Protein AF-A0A813E718-F1 (afdb_monomer_lite)

Foldseek 3Di:
DDDALPLQVVLLVCLVVQLVCCVQQQKDKDFQRRHPVLLVLQLQLVVVCVVVVQWDFDFDADVVPRDTHTFPQKTKDFDDPCSCVRRVSVVSVLLVCLVRNQVSVCVSVVLFQWHSPDKGKMKMKRLAPQGKFAKAFQDLDLPVPDQFFKKKKAARQAPDDCLQAFWKWWQSDLVDRDIDTHDRYTRMIMMGTRQPITIMGGHGHFPVVSVVVVVVVVVVVVPPDDDDDDDDDDDDDDDDDDDDDDDDDDDDDDDDDDDDDDDDDDDDDDDDDDDDDDDDDDDDDDDDDDDDDDDDDDDDDDPDPPSPSSRMTIMMMMGTGGPNSPNSHDPVPPCSVSNSVSHDDDD

Secondary structure (DSSP, 8-state):
------HHHHHHHHHHHHHHHHHHTSEEEEE-SS-HHHHHHHHHHHHHHHHTT-PEEEEEEETTTTEEEEEEEEEEE---GGGGGT-HHHHHHHHHHHHHHHHHHHHH-TTT-EEEEEEEEEEEEE-STTEEEEEE-SSSS--TT--EEEEEEEE-BTT--GGGB-PEEE-S-SSS---EEE--BTTEEEEEETTT--EEEEEE--HHHHHHHHHHHHHHGGGS----------------------------------------------------------------------------S-------TTTSEEEEEEEEEES-TTTS--TTSTTHHHHHTTSPP--

InterPro domains:
  IPR006620 Prolyl 4-hydroxylase, alpha subunit [SM00702] (25-212)
  IPR044862 Prolyl 4-hydroxylase alpha subunit, Fe(2+) 2OG dioxygenase domain [PF13640] (127-204)
  IPR051559 Hypoxia-inducible factor prolyl hydroxylases [PTHR12907] (10-205)

pLDDT: mean 73.74, std 28.07, range [23.73, 98.88]

Radius of gyration: 30.41 Å; chains: 1; bounding box: 84×95×70 Å

Sequence (3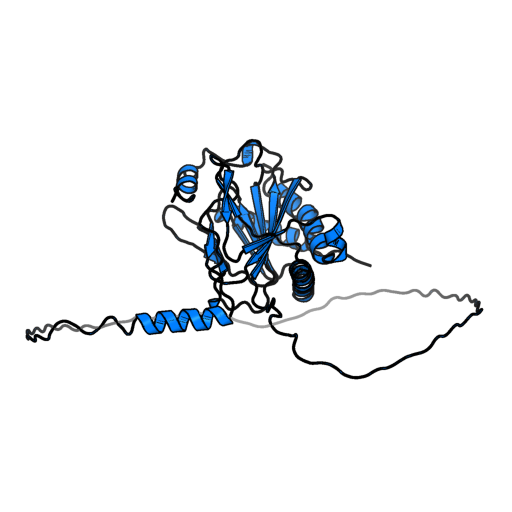47 aa):
MDRGLDTGQQFRDMQASMAAALRSQGWFMRDGLLGTDTCLRIRAEVASLHASGLFAQSYSEVVETGEKIWRQGVHAMELGPETWQTAPTLVVYLAELMRELPPVLNESFQELHLSESIFGHKLAVSVGAGSHYPKHLDNVSGAPSDTRKLTAIYYMNPGWDSKNGGAIRLYDRLEKPQHVDVEPMADRLLLFWSDLLVHEVLPSWSSDQNSNHKSNNDNNDNNTNNDSKSNSDNSSSSHNNDSKSNNNSNSNNDDNNIDNSNHNSNSSSHNNGNSNHNNNNNIDSNKKSDSSNHNHDNDNDNNKNSDDNSSHRYAFTVWLTSENLGCIVDRRDPQFRLRLAHFPSKS

Organism: Polarella glacialis (NCBI:txid89957)

Structure (mmCIF, N/CA/C/O backbone):
data_AF-A0A813E718-F1
#
_entry.id   AF-A0A813E718-F1
#
loop_
_atom_site.group_PDB
_atom_site.id
_atom_site.type_symbol
_atom_site.label_atom_id
_atom_site.label_alt_id
_atom_site.label_comp_id
_atom_site.label_asym_id
_atom_site.label_entity_id
_atom_site.label_seq_id
_atom_site.pdbx_PDB_ins_code
_atom_site.Cartn_x
_atom_site.Cartn_y
_atom_site.Cartn_z
_atom_site.occupancy
_atom_site.B_iso_or_equiv
_atom_site.auth_seq_id
_atom_site.auth_comp_id
_atom_site.auth_asym_id
_atom_site.auth_atom_id
_atom_site.pdbx_PDB_model_num
ATOM 1 N N . MET A 1 1 ? -0.050 18.476 -22.914 1.00 37.78 1 MET A N 1
ATOM 2 C CA . MET A 1 1 ? 0.114 17.039 -22.624 1.00 37.78 1 MET A CA 1
ATOM 3 C C . MET A 1 1 ? -0.593 16.805 -21.323 1.00 37.78 1 MET A C 1
ATOM 5 O O . MET A 1 1 ? -0.232 17.482 -20.365 1.00 37.78 1 MET A O 1
ATOM 9 N N . ASP A 1 2 ? -1.580 15.920 -21.306 1.00 43.16 2 ASP A N 1
ATOM 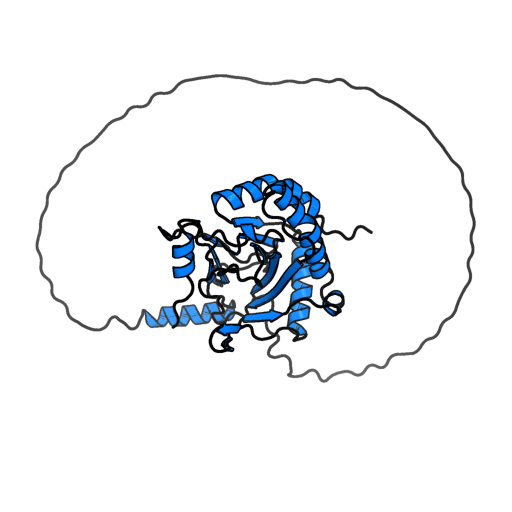10 C CA . ASP A 1 2 ? -2.017 15.387 -20.025 1.00 43.16 2 ASP A CA 1
ATOM 11 C C . ASP A 1 2 ? -0.874 14.552 -19.426 1.00 43.16 2 ASP A C 1
ATOM 13 O O . ASP A 1 2 ? -0.064 13.984 -20.168 1.00 43.16 2 ASP A O 1
ATOM 17 N N . ARG A 1 3 ? -0.740 14.583 -18.104 1.00 55.72 3 ARG A N 1
ATOM 18 C CA . ARG A 1 3 ? 0.338 13.910 -17.357 1.00 55.72 3 ARG A CA 1
ATOM 19 C C . ARG A 1 3 ? -0.173 13.178 -16.119 1.00 55.72 3 ARG A C 1
ATOM 21 O O . ARG A 1 3 ? 0.646 12.590 -15.417 1.00 55.72 3 ARG A O 1
ATOM 28 N N . GLY A 1 4 ? -1.476 13.240 -15.846 1.00 70.38 4 GLY A N 1
ATOM 29 C CA . GLY A 1 4 ? -2.070 12.461 -14.772 1.00 70.38 4 GLY A CA 1
ATOM 30 C C . GLY A 1 4 ? -2.154 10.974 -15.110 1.00 70.38 4 GLY A C 1
ATOM 31 O O . GLY A 1 4 ? -2.001 10.574 -16.267 1.00 70.38 4 GLY A O 1
ATOM 32 N N . LEU A 1 5 ? -2.418 10.164 -14.088 1.00 84.94 5 LEU A N 1
ATOM 33 C CA . LEU A 1 5 ? -2.773 8.746 -14.218 1.00 84.94 5 LEU A CA 1
ATOM 34 C C . LEU A 1 5 ? -4.293 8.525 -14.069 1.00 84.94 5 LEU A C 1
ATOM 36 O O . LEU A 1 5 ? -4.748 7.386 -14.032 1.00 84.94 5 LEU A O 1
ATOM 40 N N . ASP A 1 6 ? -5.058 9.619 -13.962 1.00 83.38 6 ASP A N 1
ATOM 41 C CA . ASP A 1 6 ? -6.508 9.672 -13.715 1.00 83.38 6 ASP A CA 1
ATOM 42 C C . ASP A 1 6 ? -6.973 8.784 -12.545 1.00 83.38 6 ASP A C 1
ATOM 44 O O . ASP A 1 6 ? -8.045 8.174 -12.545 1.00 83.38 6 ASP A O 1
ATOM 48 N N . THR A 1 7 ? -6.149 8.706 -11.496 1.00 84.38 7 THR A N 1
ATOM 49 C CA . THR A 1 7 ? -6.545 8.014 -10.261 1.00 84.38 7 THR A CA 1
ATOM 50 C C . THR A 1 7 ? -7.636 8.775 -9.512 1.00 84.38 7 THR A C 1
ATOM 52 O O . THR A 1 7 ? -8.462 8.170 -8.833 1.00 84.38 7 THR A O 1
ATOM 55 N N . GLY A 1 8 ? -7.687 10.101 -9.674 1.00 87.75 8 GLY A N 1
ATOM 56 C CA . GLY A 1 8 ? -8.636 10.971 -8.992 1.00 87.75 8 GLY A CA 1
ATOM 57 C C . GLY A 1 8 ? -10.094 10.647 -9.277 1.00 87.75 8 GLY A C 1
ATOM 58 O O . GLY A 1 8 ? -10.892 10.545 -8.342 1.00 87.75 8 GLY A O 1
ATOM 59 N N . GLN A 1 9 ? -10.458 10.457 -10.550 1.00 89.25 9 GLN A N 1
ATOM 60 C CA . GLN A 1 9 ? -11.840 10.112 -10.865 1.00 89.25 9 GLN A CA 1
ATOM 61 C C . GLN A 1 9 ? -12.182 8.704 -10.377 1.00 89.25 9 GLN A C 1
ATOM 63 O O . GLN A 1 9 ? -13.229 8.513 -9.765 1.00 89.25 9 GLN A O 1
ATOM 68 N N . GLN A 1 10 ? -11.255 7.756 -10.513 1.00 92.75 10 GLN A N 1
ATOM 69 C CA . GLN A 1 10 ? -11.442 6.396 -10.012 1.00 92.75 10 GLN A CA 1
ATOM 70 C C . GLN A 1 10 ? -11.618 6.336 -8.487 1.00 92.75 10 GLN A C 1
ATOM 72 O O . GLN A 1 10 ? -12.468 5.589 -8.005 1.00 92.75 10 GLN A O 1
ATOM 77 N N . PHE A 1 11 ? -10.873 7.126 -7.706 1.00 95.94 11 PHE A N 1
ATOM 78 C CA . PHE A 1 11 ? -11.077 7.193 -6.256 1.00 95.94 11 PHE A CA 1
ATOM 79 C C . PHE A 1 11 ? -12.448 7.778 -5.897 1.00 95.94 11 PHE A C 1
ATOM 81 O O . PHE A 1 11 ? -13.108 7.232 -5.013 1.00 95.94 11 PHE A O 1
ATOM 88 N N . ARG A 1 12 ? -12.923 8.814 -6.606 1.00 95.56 12 ARG A N 1
ATOM 89 C CA . ARG A 1 12 ? -14.296 9.332 -6.441 1.00 95.56 12 ARG A CA 1
ATOM 90 C C . ARG A 1 12 ? -15.351 8.278 -6.781 1.00 95.56 12 ARG A C 1
ATOM 92 O O . ARG A 1 12 ? -16.229 8.021 -5.961 1.00 95.56 12 ARG A O 1
ATOM 99 N N . ASP A 1 13 ? -15.230 7.611 -7.926 1.00 95.75 13 ASP A N 1
ATOM 100 C CA . ASP A 1 13 ? -16.173 6.575 -8.369 1.00 95.75 13 ASP A CA 1
ATOM 101 C C . ASP A 1 13 ? -16.219 5.376 -7.398 1.00 95.75 13 ASP A C 1
ATOM 103 O O . ASP A 1 13 ? -17.270 4.767 -7.186 1.00 95.75 13 ASP A O 1
ATOM 107 N N . MET A 1 14 ? -15.091 5.053 -6.754 1.00 96.75 14 MET A N 1
ATOM 108 C CA . MET A 1 14 ? -14.991 3.997 -5.741 1.00 96.75 14 MET A CA 1
ATOM 109 C C . MET A 1 14 ? -15.297 4.457 -4.306 1.00 96.75 14 MET A C 1
ATOM 111 O O . MET A 1 14 ? -15.353 3.609 -3.415 1.00 96.75 14 MET A O 1
ATOM 115 N N . GLN A 1 15 ? -15.510 5.751 -4.040 1.00 97.75 15 GLN A N 1
ATOM 116 C CA . GLN A 1 15 ? -15.606 6.309 -2.681 1.00 97.75 15 GLN A CA 1
ATOM 117 C C . GLN A 1 15 ? -16.561 5.515 -1.778 1.00 97.75 15 GLN A C 1
ATOM 119 O O . GLN A 1 15 ? -16.181 5.074 -0.692 1.00 97.75 15 GLN A O 1
ATOM 124 N N . ALA A 1 16 ? -17.787 5.278 -2.250 1.00 98.00 16 ALA A N 1
ATOM 125 C CA . ALA A 1 16 ? -18.816 4.586 -1.481 1.00 98.00 16 ALA A CA 1
ATOM 126 C C . ALA A 1 16 ? -18.461 3.116 -1.182 1.00 98.00 16 ALA A C 1
ATOM 128 O O . ALA A 1 16 ? -18.779 2.622 -0.100 1.00 98.00 16 ALA A O 1
ATOM 129 N N . SER A 1 17 ? -17.783 2.412 -2.098 1.00 98.06 17 SER A N 1
ATOM 130 C CA . SER A 1 17 ? -17.390 1.010 -1.890 1.00 98.06 17 SER A CA 1
ATOM 131 C C . SER A 1 17 ? -16.153 0.891 -0.995 1.00 98.06 17 SER A C 1
ATOM 133 O O . SER A 1 17 ? -16.146 0.049 -0.094 1.00 98.06 17 SER A O 1
ATOM 135 N N . MET A 1 18 ? -15.172 1.792 -1.143 1.00 98.00 18 MET A N 1
ATOM 136 C CA . MET A 1 18 ? -14.046 1.940 -0.210 1.00 98.00 18 MET A CA 1
ATOM 137 C C . MET A 1 18 ? -14.548 2.197 1.211 1.00 98.00 18 MET A C 1
ATOM 139 O O . MET A 1 18 ? -14.203 1.471 2.144 1.00 98.00 18 MET A O 1
ATOM 143 N N . ALA A 1 19 ? -15.421 3.191 1.375 1.00 98.12 19 ALA A N 1
ATOM 144 C CA . ALA A 1 19 ? -15.936 3.613 2.670 1.00 98.12 19 ALA A CA 1
ATOM 145 C C . ALA A 1 19 ? -16.926 2.621 3.308 1.00 98.12 19 ALA A C 1
ATOM 147 O O . ALA A 1 19 ? -17.109 2.648 4.529 1.00 98.12 19 ALA A O 1
ATOM 148 N N . ALA A 1 20 ? -17.549 1.738 2.521 1.00 98.00 20 ALA A N 1
ATOM 149 C CA . ALA A 1 20 ? -18.337 0.617 3.028 1.00 98.00 20 ALA A CA 1
ATOM 150 C C . ALA A 1 20 ? -17.440 -0.539 3.504 1.00 98.00 20 ALA A C 1
ATOM 152 O O . ALA A 1 20 ? -17.608 -1.015 4.625 1.00 98.00 20 ALA A O 1
ATOM 153 N N . ALA A 1 21 ? -16.460 -0.958 2.696 1.00 96.94 21 ALA A N 1
ATOM 154 C CA . ALA A 1 21 ? -15.567 -2.074 3.018 1.00 96.94 21 ALA A CA 1
ATOM 155 C C . ALA A 1 21 ? -14.633 -1.757 4.203 1.00 96.94 21 ALA A C 1
ATOM 157 O O . ALA A 1 21 ? -14.510 -2.547 5.142 1.00 96.94 21 ALA A O 1
ATOM 158 N N . LEU A 1 22 ? -14.064 -0.547 4.240 1.00 96.38 22 LEU A N 1
ATOM 159 C CA . LEU A 1 22 ? -13.264 -0.078 5.375 1.00 96.38 22 LEU A CA 1
ATOM 160 C C . LEU A 1 22 ? -14.075 -0.015 6.686 1.00 96.38 22 LEU A C 1
ATOM 162 O O . LEU A 1 22 ? -13.496 -0.192 7.754 1.00 96.38 22 LEU A O 1
ATOM 166 N N . ARG A 1 23 ? -15.403 0.173 6.637 1.00 93.69 23 ARG A N 1
ATOM 167 C CA . ARG A 1 23 ? -16.276 0.088 7.826 1.00 93.69 23 ARG A CA 1
ATOM 168 C C . ARG A 1 23 ? -16.625 -1.342 8.232 1.00 93.69 23 ARG A C 1
ATOM 170 O O . ARG A 1 23 ? -16.705 -1.619 9.423 1.00 93.69 23 ARG A O 1
ATOM 177 N N . SER A 1 24 ? -16.904 -2.220 7.271 1.00 91.88 24 SER A N 1
ATOM 178 C CA . SER A 1 24 ? -17.480 -3.546 7.541 1.00 91.88 24 SER A CA 1
ATOM 179 C C . SER A 1 24 ? -16.445 -4.634 7.827 1.00 91.88 24 SER A C 1
ATOM 181 O O . SER A 1 24 ? -16.736 -5.556 8.586 1.00 91.88 24 SER A O 1
ATOM 183 N N . GLN A 1 25 ? -15.255 -4.531 7.229 1.00 91.19 25 GLN A N 1
ATOM 184 C CA . GLN A 1 25 ? -14.180 -5.530 7.321 1.00 91.19 25 GLN A CA 1
ATOM 185 C C . GLN A 1 25 ? -12.784 -4.921 7.561 1.00 91.19 25 GLN A C 1
ATOM 187 O O . GLN A 1 25 ? -11.816 -5.656 7.730 1.00 91.19 25 GLN A O 1
ATOM 192 N N . GLY A 1 26 ? -12.656 -3.589 7.586 1.00 93.38 26 GLY A N 1
ATOM 193 C CA . GLY A 1 26 ? -11.401 -2.890 7.897 1.00 93.38 26 GLY A CA 1
ATOM 194 C C . GLY A 1 26 ? -10.384 -2.795 6.751 1.00 93.38 26 GLY A C 1
ATOM 195 O O . GLY A 1 26 ? -9.305 -2.235 6.949 1.00 93.38 26 GLY A O 1
ATOM 196 N N . TRP A 1 27 ? -10.726 -3.304 5.563 1.00 97.44 27 TRP A N 1
ATOM 197 C CA . TRP A 1 27 ? -9.903 -3.242 4.350 1.00 97.44 27 TRP A CA 1
ATOM 198 C C . TRP A 1 27 ? -10.738 -3.151 3.070 1.00 97.44 27 TRP A C 1
ATOM 200 O O . TRP A 1 27 ? -11.903 -3.549 3.035 1.00 97.44 27 TRP A O 1
ATOM 210 N N . PHE A 1 28 ? -10.117 -2.659 2.001 1.00 98.25 28 PHE A N 1
ATOM 211 C CA . PHE A 1 28 ? -10.662 -2.571 0.647 1.00 98.25 28 PHE A CA 1
ATOM 212 C C . PHE A 1 28 ? -9.594 -2.986 -0.373 1.00 98.25 28 PHE A C 1
ATOM 214 O O . PHE A 1 28 ? -8.415 -2.710 -0.170 1.00 98.25 28 PHE A O 1
ATOM 221 N N . MET A 1 29 ? -9.992 -3.612 -1.482 1.00 97.81 29 MET A N 1
ATOM 222 C CA . MET A 1 29 ? -9.084 -4.041 -2.549 1.00 97.81 29 MET A CA 1
ATOM 223 C C . MET A 1 29 ? -9.659 -3.690 -3.925 1.00 97.81 29 MET A C 1
ATOM 225 O O . MET A 1 29 ? -10.851 -3.886 -4.165 1.00 97.81 29 MET A O 1
ATOM 229 N N . ARG A 1 30 ? -8.803 -3.221 -4.837 1.00 97.50 30 ARG A N 1
ATOM 230 C CA . ARG A 1 30 ? -9.133 -2.918 -6.235 1.00 97.50 30 ARG A CA 1
ATOM 231 C C . ARG A 1 30 ? -8.063 -3.482 -7.166 1.00 97.50 30 ARG A C 1
ATOM 233 O O . ARG A 1 30 ? -6.906 -3.097 -7.058 1.00 97.50 30 ARG A O 1
ATOM 240 N N . ASP A 1 31 ? -8.484 -4.322 -8.106 1.00 97.88 31 ASP A N 1
ATOM 241 C CA . ASP A 1 31 ? -7.689 -4.734 -9.269 1.00 97.88 31 ASP A CA 1
ATOM 242 C C . ASP A 1 31 ? -7.975 -3.819 -10.460 1.00 97.88 31 ASP A C 1
ATOM 244 O O . ASP A 1 31 ? -9.137 -3.485 -10.703 1.00 97.88 31 ASP A O 1
ATOM 248 N N . GLY A 1 32 ? -6.949 -3.453 -11.226 1.00 96.44 32 GLY A N 1
ATOM 249 C CA . GLY A 1 32 ? -7.086 -2.575 -12.386 1.00 96.44 32 GLY A CA 1
ATOM 250 C C . GLY A 1 32 ? -7.250 -1.107 -11.986 1.00 96.44 32 GLY A C 1
ATOM 251 O O . GLY A 1 32 ? -8.286 -0.514 -12.296 1.00 96.44 32 GLY A O 1
ATOM 252 N N . LEU A 1 33 ? -6.291 -0.544 -11.241 1.00 96.62 33 LEU A N 1
ATOM 253 C CA . LEU A 1 33 ? -6.306 0.863 -10.821 1.00 96.62 33 LEU A CA 1
ATOM 254 C C . LEU A 1 33 ? -5.650 1.793 -11.854 1.00 96.62 33 LEU A C 1
ATOM 256 O O . LEU A 1 33 ? -6.149 2.884 -12.098 1.00 96.62 33 LEU A O 1
ATOM 260 N N . LEU A 1 34 ? -4.513 1.408 -12.428 1.00 96.06 34 LEU A N 1
ATOM 261 C CA . LEU A 1 34 ? -3.712 2.266 -13.312 1.00 96.06 34 LEU A CA 1
ATOM 262 C C . LEU A 1 34 ? -3.733 1.803 -14.775 1.00 96.06 34 LEU A C 1
ATOM 264 O O . LEU A 1 34 ? -3.268 2.520 -15.664 1.00 96.06 34 LEU A O 1
ATOM 268 N N . GLY A 1 35 ? -4.251 0.603 -15.027 1.00 95.94 35 GLY A N 1
ATOM 269 C CA . GLY A 1 35 ? -4.174 -0.081 -16.307 1.00 95.94 35 GLY A CA 1
ATOM 270 C C . GLY A 1 35 ? -2.834 -0.794 -16.496 1.00 95.94 35 GLY A C 1
ATOM 271 O O . GLY A 1 35 ? -1.786 -0.379 -15.989 1.00 95.94 35 GLY A O 1
ATOM 272 N N . THR A 1 36 ? -2.863 -1.869 -17.287 1.00 95.75 36 THR A N 1
ATOM 273 C CA . THR A 1 36 ? -1.717 -2.756 -17.536 1.00 95.75 36 THR A CA 1
ATOM 274 C C . THR A 1 36 ? -0.458 -1.996 -17.960 1.00 95.75 36 THR A C 1
ATOM 276 O O . THR A 1 36 ? 0.604 -2.213 -17.380 1.00 95.75 36 THR A O 1
ATOM 279 N N . ASP A 1 37 ? -0.566 -1.068 -18.915 1.00 96.44 37 ASP A N 1
ATOM 280 C CA . ASP A 1 37 ? 0.579 -0.319 -19.452 1.00 96.44 37 ASP A CA 1
ATOM 281 C C . ASP A 1 37 ? 1.250 0.571 -18.396 1.00 96.44 37 ASP A C 1
ATOM 283 O O . ASP A 1 37 ? 2.480 0.660 -18.337 1.00 96.44 37 ASP A O 1
ATOM 287 N N . THR A 1 38 ? 0.457 1.208 -17.529 1.00 97.12 38 THR A N 1
ATOM 288 C CA . THR A 1 38 ? 0.966 2.029 -16.425 1.00 97.12 38 THR A CA 1
ATOM 289 C C . THR A 1 38 ? 1.606 1.144 -15.363 1.00 97.12 38 THR A C 1
ATOM 291 O O . THR A 1 38 ? 2.737 1.401 -14.952 1.00 97.12 38 THR A O 1
ATOM 294 N N .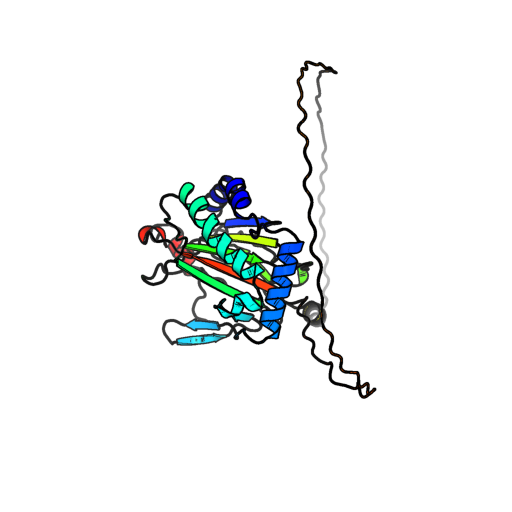 CYS A 1 39 ? 0.948 0.050 -14.968 1.00 97.75 39 CYS A N 1
ATOM 295 C CA . CYS A 1 39 ? 1.505 -0.893 -14.002 1.00 97.75 39 CYS A CA 1
ATOM 296 C C . CYS A 1 39 ? 2.836 -1.496 -14.480 1.00 97.75 39 CYS A C 1
ATOM 298 O O . CYS A 1 39 ? 3.789 -1.569 -13.702 1.00 97.75 39 CYS A O 1
ATOM 300 N N . LEU A 1 40 ? 2.926 -1.911 -15.747 1.00 97.19 40 LEU A N 1
ATOM 301 C CA . LEU A 1 40 ? 4.152 -2.459 -16.331 1.00 97.19 40 LEU A CA 1
ATOM 302 C C . LEU A 1 40 ? 5.262 -1.404 -16.435 1.00 97.19 40 LEU A C 1
ATOM 304 O O . LEU A 1 40 ? 6.429 -1.729 -16.216 1.00 97.19 40 LEU A O 1
ATOM 308 N N . ARG A 1 41 ? 4.918 -0.135 -16.687 1.00 97.81 41 ARG A N 1
ATOM 309 C CA . ARG A 1 41 ? 5.881 0.975 -16.667 1.00 97.81 41 ARG A CA 1
ATOM 310 C C . ARG A 1 41 ? 6.464 1.195 -15.274 1.00 97.81 41 ARG A C 1
ATOM 312 O O . ARG A 1 41 ? 7.682 1.156 -15.127 1.00 97.81 41 ARG A O 1
ATOM 319 N N . ILE A 1 42 ? 5.618 1.332 -14.250 1.00 98.06 42 ILE A N 1
ATOM 320 C CA . ILE A 1 42 ? 6.068 1.478 -12.855 1.00 98.06 42 ILE A CA 1
ATOM 321 C C . ILE A 1 42 ? 6.883 0.235 -12.431 1.00 98.06 42 ILE A C 1
ATOM 323 O O . ILE A 1 42 ? 7.899 0.364 -11.755 1.00 98.06 42 ILE A O 1
ATOM 327 N N . ARG A 1 43 ? 6.521 -0.975 -12.890 1.00 97.62 43 ARG A N 1
ATOM 328 C CA . ARG A 1 43 ? 7.299 -2.208 -12.650 1.00 97.62 43 ARG A CA 1
ATOM 329 C C . ARG A 1 43 ? 8.697 -2.180 -13.277 1.00 97.62 43 ARG A C 1
ATOM 331 O O . ARG A 1 43 ? 9.640 -2.654 -12.645 1.00 97.62 43 ARG A O 1
ATOM 338 N N . ALA A 1 44 ? 8.849 -1.635 -14.483 1.00 97.44 44 ALA A N 1
ATOM 339 C CA . ALA A 1 44 ? 10.148 -1.490 -15.145 1.00 97.44 44 ALA A CA 1
ATOM 340 C C . ALA A 1 44 ? 11.024 -0.410 -14.478 1.00 97.44 44 ALA A C 1
ATOM 342 O O . ALA A 1 44 ? 12.218 -0.622 -14.255 1.00 97.44 44 ALA A O 1
ATOM 343 N N . GLU A 1 45 ? 10.420 0.714 -14.087 1.00 97.56 45 GLU A N 1
ATOM 344 C CA . GLU A 1 45 ? 11.058 1.778 -13.299 1.00 97.56 45 GLU A CA 1
ATOM 345 C C . GLU A 1 45 ? 11.596 1.246 -11.957 1.00 97.56 45 GLU A C 1
ATOM 347 O O . GLU A 1 45 ? 12.760 1.440 -11.608 1.00 97.56 45 GLU A O 1
ATOM 352 N N . VAL A 1 46 ? 10.774 0.488 -11.229 1.00 97.00 46 VAL A N 1
ATOM 353 C CA . VAL A 1 46 ? 11.137 -0.123 -9.943 1.00 97.00 46 VAL A CA 1
ATOM 354 C C . VAL A 1 46 ? 12.180 -1.236 -10.085 1.00 97.00 46 VAL A C 1
ATOM 356 O O . VAL A 1 46 ? 13.073 -1.343 -9.243 1.00 97.00 46 VAL A O 1
ATOM 359 N N . ALA A 1 47 ? 12.137 -2.030 -11.158 1.00 95.81 47 ALA A N 1
ATOM 360 C CA . ALA A 1 47 ? 13.203 -2.987 -11.457 1.00 95.81 47 ALA A CA 1
ATOM 361 C C . ALA A 1 47 ? 14.541 -2.276 -11.746 1.00 95.81 47 ALA A C 1
ATOM 363 O O . ALA A 1 47 ? 15.592 -2.752 -11.321 1.00 95.81 47 ALA A O 1
ATOM 364 N N . SER A 1 48 ? 14.501 -1.101 -12.384 1.00 95.94 48 SER A N 1
ATOM 365 C CA . SER A 1 48 ? 15.686 -0.267 -12.632 1.00 95.94 48 SER A CA 1
ATOM 366 C C . SER A 1 48 ? 16.262 0.326 -11.338 1.00 95.94 48 SER A C 1
ATOM 368 O O . SER A 1 48 ? 17.475 0.290 -11.144 1.00 95.94 48 SER A O 1
ATOM 370 N N . LEU A 1 49 ? 15.410 0.792 -10.411 1.00 95.81 49 LEU A N 1
ATOM 371 C CA . LEU A 1 49 ? 15.826 1.205 -9.058 1.00 95.81 49 LEU A CA 1
ATOM 372 C C . LEU A 1 49 ? 16.440 0.050 -8.242 1.00 95.81 49 LEU A C 1
ATOM 374 O O . LEU A 1 49 ? 17.313 0.277 -7.406 1.00 95.81 49 LEU A O 1
ATOM 378 N N . HIS A 1 50 ? 15.978 -1.188 -8.452 1.00 94.50 50 HIS A N 1
ATOM 379 C CA . HIS A 1 50 ? 16.546 -2.368 -7.793 1.00 94.50 50 HIS A CA 1
ATOM 380 C C . HIS A 1 50 ? 17.934 -2.692 -8.357 1.00 94.50 50 HIS A C 1
ATOM 382 O O . HIS A 1 50 ? 18.890 -2.850 -7.599 1.00 94.50 50 HIS A O 1
ATOM 388 N N . ALA A 1 51 ? 18.064 -2.699 -9.687 1.00 93.50 51 ALA A N 1
ATOM 389 C CA . ALA A 1 51 ? 19.322 -2.956 -10.384 1.00 93.50 51 ALA A CA 1
ATOM 390 C C . ALA A 1 51 ? 20.407 -1.887 -10.132 1.00 93.50 51 ALA A C 1
ATOM 392 O O . ALA A 1 51 ? 21.591 -2.195 -10.238 1.00 93.50 51 ALA A O 1
ATOM 393 N N . SER A 1 52 ? 20.037 -0.652 -9.767 1.00 92.56 52 SER A N 1
ATOM 394 C CA . SER A 1 52 ? 20.993 0.402 -9.391 1.00 92.56 52 SER A CA 1
ATOM 395 C C . SER A 1 52 ? 21.505 0.315 -7.944 1.00 92.56 52 SER A C 1
ATOM 397 O O . SER A 1 52 ? 22.307 1.154 -7.534 1.00 92.56 52 SER A O 1
ATOM 399 N N . GLY A 1 53 ? 21.083 -0.690 -7.164 1.00 90.81 53 GLY A N 1
ATOM 400 C CA . GLY A 1 53 ? 21.608 -0.949 -5.818 1.00 90.81 53 GLY A CA 1
ATOM 401 C C . GLY A 1 53 ? 21.124 0.019 -4.731 1.00 90.81 53 GLY A C 1
ATOM 402 O O . GLY A 1 53 ? 21.719 0.074 -3.659 1.00 90.81 53 GLY A O 1
ATOM 403 N N . LEU A 1 54 ? 20.047 0.775 -4.977 1.00 90.88 54 LEU A N 1
ATOM 404 C CA . LEU A 1 54 ? 19.496 1.756 -4.026 1.00 90.88 54 LEU A CA 1
ATOM 405 C C . LEU A 1 54 ? 18.704 1.133 -2.858 1.00 90.88 54 LEU A C 1
ATOM 407 O O . LEU A 1 54 ? 18.288 1.845 -1.945 1.00 90.88 54 LEU A O 1
ATOM 411 N N . PHE A 1 55 ? 18.483 -0.183 -2.877 1.00 95.25 55 PHE A N 1
ATOM 412 C CA . PHE A 1 55 ? 17.732 -0.907 -1.853 1.00 95.25 55 PHE A CA 1
ATOM 413 C C . PHE A 1 55 ? 18.653 -1.477 -0.768 1.00 95.25 55 PHE A C 1
ATOM 415 O O . PHE A 1 55 ? 19.602 -2.202 -1.058 1.00 95.25 55 PHE A O 1
ATOM 422 N N . ALA A 1 56 ? 18.319 -1.226 0.498 1.00 94.88 56 ALA A N 1
ATOM 423 C CA . ALA A 1 56 ? 18.995 -1.813 1.653 1.00 94.88 56 ALA A CA 1
ATOM 424 C C . ALA A 1 56 ? 18.266 -3.075 2.149 1.00 94.88 56 ALA A C 1
ATOM 426 O O . ALA A 1 56 ? 17.050 -3.202 1.990 1.00 94.88 56 ALA A O 1
ATOM 427 N N . GLN A 1 57 ? 18.976 -3.996 2.811 1.00 95.00 57 GLN A N 1
ATOM 428 C CA . GLN A 1 57 ? 18.345 -5.119 3.518 1.00 95.00 57 GLN A CA 1
ATOM 429 C C . GLN A 1 57 ? 17.358 -4.586 4.566 1.00 95.00 57 GLN A C 1
ATOM 431 O O . GLN A 1 57 ? 17.699 -3.739 5.392 1.00 95.00 57 GLN A O 1
ATOM 436 N N . SER A 1 58 ? 16.120 -5.073 4.535 1.00 93.81 58 SER A N 1
ATOM 437 C CA . SER A 1 58 ? 15.083 -4.629 5.462 1.00 93.81 58 SER A CA 1
ATOM 438 C C . SER A 1 58 ? 15.236 -5.314 6.825 1.00 93.81 58 SER A C 1
ATOM 440 O O . SER A 1 58 ? 15.652 -6.470 6.910 1.00 93.81 58 SER A O 1
ATOM 442 N N . TYR A 1 59 ? 14.866 -4.624 7.903 1.00 90.25 59 TYR A N 1
ATOM 443 C CA . TYR A 1 59 ? 14.883 -5.151 9.269 1.00 90.25 59 TYR A CA 1
ATOM 444 C C . TYR A 1 59 ? 13.663 -4.666 10.072 1.00 90.25 59 TYR A C 1
ATOM 446 O O . TYR A 1 59 ? 12.892 -3.823 9.610 1.00 90.25 59 TYR A O 1
ATOM 454 N N . SER A 1 60 ? 13.443 -5.248 11.248 1.00 83.94 60 SER A N 1
ATOM 455 C CA . SER A 1 60 ? 12.702 -4.633 12.360 1.00 83.94 60 SER A CA 1
ATOM 456 C C . SER A 1 60 ? 13.693 -4.215 13.438 1.00 83.94 60 SER A C 1
ATOM 458 O O . SER A 1 60 ? 14.705 -4.888 13.612 1.00 83.94 60 SER A O 1
ATOM 460 N N . GLU A 1 61 ? 13.398 -3.151 14.180 1.00 82.25 61 GLU A N 1
ATOM 461 C CA . GLU A 1 61 ? 14.195 -2.746 15.342 1.00 82.25 61 GLU A CA 1
ATOM 462 C C . GLU A 1 61 ? 13.431 -3.051 16.638 1.00 82.25 61 GLU A C 1
ATOM 464 O O . GLU A 1 61 ? 12.246 -2.731 16.759 1.00 82.25 61 GLU A O 1
ATOM 469 N N . VAL A 1 62 ? 14.087 -3.708 17.594 1.00 77.06 62 VAL A N 1
ATOM 470 C CA . VAL A 1 62 ? 13.513 -4.024 18.908 1.00 77.06 62 VAL A CA 1
ATOM 471 C C . VAL A 1 62 ? 13.617 -2.786 19.795 1.00 77.06 62 VAL A C 1
ATOM 473 O O . VAL A 1 62 ? 14.706 -2.410 20.220 1.00 77.06 62 VAL A O 1
ATOM 476 N N . VAL A 1 63 ? 12.477 -2.155 20.083 1.00 73.56 63 VAL A N 1
ATOM 477 C CA . VAL A 1 63 ? 12.402 -0.823 20.718 1.00 73.56 63 VAL A CA 1
ATOM 478 C C . VAL A 1 63 ? 13.161 -0.732 22.049 1.00 73.56 63 VAL A C 1
ATOM 480 O O . VAL A 1 63 ? 13.715 0.320 22.353 1.00 73.56 63 VAL A O 1
ATOM 483 N N . GLU A 1 64 ? 13.223 -1.804 22.847 1.00 77.69 64 GLU A N 1
ATOM 484 C CA . GLU A 1 64 ? 13.916 -1.764 24.145 1.00 77.69 64 GLU A CA 1
ATOM 485 C C . GLU A 1 64 ? 15.429 -2.038 24.083 1.00 77.69 64 GLU A C 1
ATOM 487 O O . GLU A 1 64 ? 16.114 -1.800 25.078 1.00 77.69 64 GLU A O 1
ATOM 492 N N . THR A 1 65 ? 15.963 -2.539 22.962 1.00 84.25 65 THR A N 1
ATOM 493 C CA . THR A 1 65 ? 17.387 -2.925 22.833 1.00 84.25 65 THR A CA 1
ATOM 494 C C . THR A 1 65 ? 18.118 -2.269 21.658 1.00 84.25 65 THR A C 1
ATOM 496 O O . THR A 1 65 ? 19.347 -2.280 21.638 1.00 84.25 65 THR A O 1
ATOM 499 N N . GLY A 1 66 ? 17.398 -1.709 20.679 1.00 84.44 66 GLY A N 1
ATOM 500 C CA . GLY A 1 66 ? 17.960 -1.246 19.404 1.00 84.44 66 GLY A CA 1
ATOM 501 C C . GLY A 1 66 ? 18.410 -2.384 18.475 1.00 84.44 66 GLY A C 1
ATOM 502 O O . GLY A 1 66 ? 19.098 -2.142 17.484 1.00 84.44 66 GLY A O 1
ATOM 503 N N . GLU A 1 67 ? 18.069 -3.637 18.794 1.00 87.44 67 GLU A N 1
ATOM 504 C CA . GLU A 1 67 ? 18.511 -4.808 18.036 1.00 87.44 67 GLU A CA 1
ATOM 505 C C . GLU A 1 67 ? 17.786 -4.925 16.690 1.00 87.44 67 GLU A C 1
ATOM 507 O O . GLU A 1 67 ? 16.567 -4.761 16.608 1.00 87.44 67 GLU A O 1
ATOM 512 N N . LYS A 1 68 ? 18.539 -5.234 15.627 1.00 88.56 68 LYS A N 1
ATOM 513 C CA . LYS A 1 68 ? 18.027 -5.309 14.253 1.00 88.56 68 LYS A CA 1
ATOM 514 C C . LYS A 1 68 ? 17.748 -6.750 13.841 1.00 88.56 68 LYS A C 1
ATOM 516 O O . LYS A 1 68 ? 18.660 -7.496 13.490 1.00 88.56 68 LYS A O 1
ATOM 521 N N . ILE A 1 69 ? 16.469 -7.109 13.821 1.00 86.25 69 ILE A N 1
ATOM 522 C CA . ILE A 1 69 ? 15.975 -8.387 13.301 1.00 86.25 69 ILE A CA 1
ATOM 523 C C . ILE A 1 69 ? 15.872 -8.263 11.776 1.00 86.25 69 ILE A C 1
ATOM 525 O O . ILE A 1 69 ? 14.916 -7.692 11.245 1.00 86.25 69 ILE A O 1
ATOM 529 N N . TRP A 1 70 ? 16.889 -8.751 11.067 1.00 89.56 70 TRP A N 1
ATOM 530 C CA . TRP A 1 70 ? 16.963 -8.698 9.604 1.00 89.56 70 TRP A CA 1
ATOM 531 C C . TRP A 1 70 ? 15.934 -9.612 8.933 1.00 89.56 70 TRP A C 1
ATOM 533 O O . TRP A 1 70 ? 15.662 -10.722 9.385 1.00 89.56 70 TRP A O 1
ATOM 543 N N . ARG A 1 71 ? 15.374 -9.149 7.814 1.00 89.19 71 ARG A N 1
ATOM 544 C CA . ARG A 1 71 ? 14.339 -9.848 7.045 1.00 89.19 71 ARG A CA 1
ATOM 545 C C . ARG A 1 71 ? 14.981 -10.535 5.846 1.00 89.19 71 ARG A C 1
ATOM 547 O O . ARG A 1 71 ? 15.281 -9.885 4.843 1.00 89.19 71 ARG A O 1
ATOM 554 N N . GLN A 1 72 ? 15.195 -11.845 5.961 1.00 89.94 72 GLN A N 1
ATOM 555 C CA . GLN A 1 72 ? 15.775 -12.673 4.902 1.00 89.94 72 GLN A CA 1
ATOM 556 C C . GLN A 1 72 ? 15.059 -12.445 3.564 1.00 89.94 72 GLN A C 1
ATOM 558 O O . GLN A 1 72 ? 13.834 -12.518 3.486 1.00 89.94 72 GLN A O 1
ATOM 563 N N . GLY A 1 73 ? 15.832 -12.151 2.516 1.00 91.50 73 GLY A N 1
ATOM 564 C CA . GLY A 1 73 ? 15.323 -11.952 1.158 1.00 91.50 73 GLY A CA 1
ATOM 565 C C . GLY A 1 73 ? 14.428 -10.721 0.954 1.00 91.50 73 GLY A C 1
ATOM 566 O O . GLY A 1 73 ? 13.859 -10.591 -0.125 1.00 91.50 73 GLY A O 1
ATOM 567 N N . VAL A 1 74 ? 14.287 -9.823 1.939 1.00 95.06 74 VAL A N 1
ATOM 568 C CA . VAL A 1 74 ? 13.527 -8.569 1.788 1.00 95.06 74 VAL A CA 1
ATOM 569 C C . VAL A 1 74 ? 14.476 -7.376 1.773 1.00 95.06 74 VAL A C 1
ATOM 571 O O . VAL A 1 74 ? 15.183 -7.121 2.753 1.00 95.06 74 VAL A O 1
ATOM 574 N N . HIS A 1 75 ? 14.434 -6.604 0.691 1.00 96.12 75 HIS A N 1
ATOM 575 C CA . HIS A 1 75 ? 15.132 -5.326 0.550 1.00 96.12 75 HIS A CA 1
ATOM 576 C C . HIS A 1 75 ? 14.115 -4.183 0.433 1.00 96.12 75 HIS A C 1
ATOM 578 O O . HIS A 1 75 ? 12.989 -4.390 -0.023 1.00 96.12 75 HIS A O 1
ATOM 584 N N . ALA A 1 76 ? 14.484 -2.974 0.851 1.00 97.19 76 ALA A N 1
ATOM 585 C CA . ALA A 1 76 ? 13.616 -1.802 0.789 1.00 97.19 76 ALA A CA 1
ATOM 586 C C . ALA A 1 76 ? 14.386 -0.502 0.513 1.00 97.19 76 ALA A C 1
ATOM 588 O O . ALA A 1 76 ? 15.558 -0.379 0.865 1.00 97.19 76 ALA A O 1
ATOM 589 N N . MET A 1 77 ? 13.691 0.475 -0.067 1.00 96.88 77 MET A N 1
ATOM 590 C CA . MET A 1 77 ? 14.126 1.869 -0.151 1.00 96.88 77 MET A CA 1
ATOM 591 C C . MET A 1 77 ? 12.950 2.824 0.084 1.00 96.88 77 MET A C 1
ATOM 593 O O . MET A 1 77 ? 11.784 2.464 -0.102 1.00 96.88 77 MET A O 1
ATOM 597 N N . GLU A 1 78 ? 13.264 4.060 0.444 1.00 96.88 78 GLU A N 1
ATOM 598 C CA . GLU A 1 78 ? 12.329 5.185 0.400 1.00 96.88 78 GLU A CA 1
ATOM 599 C C . GLU A 1 78 ? 12.586 5.976 -0.891 1.00 96.88 78 GLU A C 1
ATOM 601 O O . GLU A 1 78 ? 13.712 6.010 -1.392 1.00 96.88 78 GLU A O 1
ATOM 606 N N . LEU A 1 79 ? 11.548 6.587 -1.467 1.00 95.94 79 LEU A N 1
ATOM 607 C CA . LEU A 1 79 ? 11.717 7.438 -2.649 1.00 95.94 79 LEU A CA 1
ATOM 608 C C . LEU A 1 79 ? 12.309 8.784 -2.216 1.00 95.94 79 LEU A C 1
ATOM 610 O O . LEU A 1 79 ? 11.835 9.367 -1.239 1.00 95.94 79 LEU A O 1
ATOM 614 N N . GLY A 1 80 ? 13.311 9.273 -2.947 1.00 93.50 80 GLY A N 1
ATOM 615 C CA . GLY A 1 80 ? 13.994 10.545 -2.695 1.00 93.50 80 GLY A CA 1
ATOM 616 C C . GLY A 1 80 ? 13.983 11.469 -3.921 1.00 93.50 80 GLY A C 1
ATOM 617 O O . GLY A 1 80 ? 13.405 11.115 -4.949 1.00 93.50 80 GLY A O 1
ATOM 618 N N . PRO A 1 81 ? 14.639 12.645 -3.860 1.00 90.88 81 PRO A N 1
ATOM 619 C CA . PRO A 1 81 ? 14.627 13.620 -4.957 1.00 90.88 81 PRO A CA 1
ATOM 620 C C . PRO A 1 81 ? 15.107 13.047 -6.299 1.00 90.88 81 PRO A C 1
ATOM 622 O O . PRO A 1 81 ? 14.469 13.262 -7.325 1.00 90.88 81 PRO A O 1
ATOM 625 N N . GLU A 1 82 ? 16.171 12.237 -6.276 1.00 91.38 82 GLU A N 1
ATOM 626 C CA . GLU A 1 82 ? 16.741 11.600 -7.472 1.00 91.38 82 GLU A CA 1
ATOM 627 C C . GLU A 1 82 ? 15.905 10.424 -8.013 1.00 91.38 82 GLU A C 1
ATOM 629 O O . GLU A 1 82 ? 16.217 9.874 -9.067 1.00 91.38 82 GLU A O 1
ATOM 634 N N . THR A 1 83 ? 14.824 10.020 -7.334 1.00 95.38 83 THR A N 1
ATOM 635 C CA . THR A 1 83 ? 13.942 8.948 -7.821 1.00 95.38 83 THR A CA 1
ATOM 636 C C . THR A 1 83 ? 13.202 9.355 -9.097 1.00 95.38 83 THR A C 1
ATOM 638 O O . THR A 1 83 ? 12.947 8.495 -9.936 1.00 95.38 83 THR A O 1
ATOM 641 N N . TRP A 1 84 ? 12.907 10.644 -9.302 1.00 95.75 84 TRP A N 1
ATOM 642 C CA . TRP A 1 84 ? 12.210 11.135 -10.501 1.00 95.75 84 TRP A CA 1
ATOM 643 C C . TRP A 1 84 ? 12.955 10.810 -11.812 1.00 95.75 84 TRP A C 1
ATOM 645 O O . TRP A 1 84 ? 12.335 10.600 -12.853 1.00 95.75 84 TRP A O 1
ATOM 655 N N . GLN A 1 85 ? 14.283 10.709 -11.754 1.00 95.38 85 GLN A N 1
ATOM 656 C CA . GLN A 1 85 ? 15.181 10.455 -12.877 1.00 95.38 85 GLN A CA 1
ATOM 657 C C . GLN A 1 85 ? 15.057 9.011 -13.401 1.00 95.38 85 GLN A C 1
ATOM 659 O O . GLN A 1 85 ? 15.309 8.763 -14.579 1.00 95.38 85 GLN A O 1
ATOM 664 N N . THR A 1 86 ? 14.679 8.059 -12.538 1.00 96.44 86 THR A N 1
ATOM 665 C CA . THR A 1 86 ? 14.607 6.615 -12.847 1.00 96.44 86 THR A CA 1
ATOM 666 C C . THR A 1 86 ? 13.184 6.058 -12.768 1.00 96.44 86 THR A C 1
ATOM 668 O O . THR A 1 86 ? 12.867 5.103 -13.472 1.00 96.44 86 THR A O 1
ATOM 671 N N . ALA A 1 87 ? 12.326 6.651 -11.935 1.00 97.75 87 ALA A N 1
ATOM 672 C CA . ALA A 1 87 ? 10.956 6.212 -11.692 1.00 97.75 87 ALA A CA 1
ATOM 673 C C . ALA A 1 87 ? 9.936 7.372 -11.674 1.00 97.75 87 ALA A C 1
ATOM 675 O O . ALA A 1 87 ? 9.248 7.585 -10.669 1.00 97.75 87 ALA A O 1
ATOM 676 N N . PRO A 1 88 ? 9.827 8.161 -12.763 1.00 97.38 88 PRO A N 1
ATOM 677 C CA . PRO A 1 88 ? 8.905 9.292 -12.817 1.00 97.38 88 PRO A CA 1
ATOM 678 C C . PRO A 1 88 ? 7.437 8.860 -12.698 1.00 97.38 88 PRO A C 1
ATOM 680 O O . PRO A 1 88 ? 6.665 9.555 -12.041 1.00 97.38 88 PRO A O 1
ATOM 683 N N . THR A 1 89 ? 7.031 7.720 -13.269 1.00 97.56 89 THR A N 1
ATOM 684 C CA . THR A 1 89 ? 5.633 7.254 -13.199 1.00 97.56 89 THR A CA 1
ATOM 685 C C . THR A 1 89 ? 5.268 6.824 -11.777 1.00 97.56 89 THR A C 1
ATOM 687 O O . THR A 1 89 ? 4.174 7.143 -11.312 1.00 97.56 89 THR A O 1
ATOM 690 N N . LEU A 1 90 ? 6.189 6.187 -11.041 1.00 97.81 90 LEU A N 1
ATOM 691 C CA . LEU A 1 90 ? 6.012 5.903 -9.610 1.00 97.81 90 LEU A CA 1
ATOM 692 C C . LEU A 1 90 ? 5.839 7.183 -8.776 1.00 97.81 90 LEU A C 1
ATOM 694 O O . LEU A 1 90 ? 4.991 7.227 -7.885 1.00 97.81 90 LEU A O 1
ATOM 698 N N . VAL A 1 91 ? 6.626 8.227 -9.057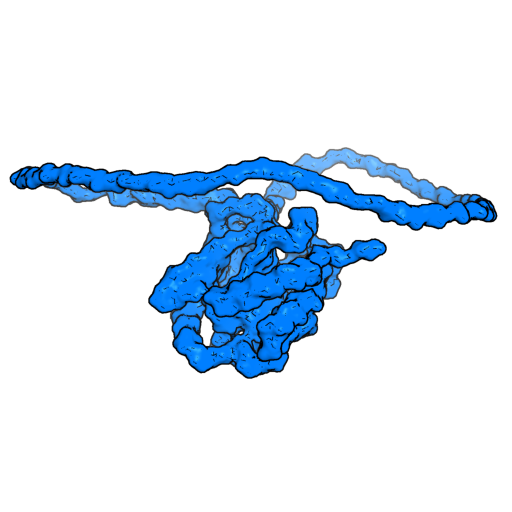 1.00 97.50 91 VAL A N 1
ATOM 699 C CA . VAL A 1 91 ? 6.542 9.500 -8.321 1.00 97.50 91 VAL A CA 1
ATOM 700 C C . VAL A 1 91 ? 5.256 10.263 -8.663 1.00 97.50 91 VAL A C 1
ATOM 702 O O . VAL A 1 91 ? 4.641 10.824 -7.758 1.00 97.50 91 VAL A O 1
ATOM 705 N N . VAL A 1 92 ? 4.784 10.229 -9.918 1.00 96.69 92 VAL A N 1
ATOM 706 C CA . VAL A 1 92 ? 3.445 10.743 -10.272 1.00 96.69 92 VAL A CA 1
ATOM 707 C C . VAL A 1 92 ? 2.351 9.954 -9.547 1.00 96.69 92 VAL A C 1
ATOM 709 O O . VAL A 1 92 ? 1.456 10.572 -8.977 1.00 96.69 92 VAL A O 1
ATOM 712 N N . TYR A 1 93 ? 2.437 8.619 -9.494 1.00 97.38 93 TYR A N 1
ATOM 713 C CA . TYR A 1 93 ? 1.467 7.797 -8.762 1.00 97.38 93 TYR A CA 1
ATOM 714 C C . TYR A 1 93 ? 1.400 8.160 -7.271 1.00 97.38 93 TYR A C 1
ATOM 716 O O . TYR A 1 93 ? 0.308 8.365 -6.748 1.00 97.38 93 TYR A O 1
ATOM 724 N N . LEU A 1 94 ? 2.547 8.309 -6.596 1.00 97.62 94 LEU A N 1
ATOM 725 C CA . LEU A 1 94 ? 2.594 8.768 -5.202 1.00 97.62 94 LEU A CA 1
ATOM 726 C C . LEU A 1 94 ? 1.948 10.155 -5.035 1.00 97.62 94 LEU A C 1
ATOM 728 O O . LEU A 1 94 ? 1.174 10.365 -4.101 1.00 97.62 94 LEU A O 1
ATOM 732 N N . ALA A 1 95 ? 2.247 11.088 -5.944 1.00 96.19 95 ALA A N 1
ATOM 733 C CA . ALA A 1 95 ? 1.719 12.447 -5.896 1.00 96.19 95 ALA A CA 1
ATOM 734 C C . ALA A 1 95 ? 0.198 12.509 -6.128 1.00 96.19 95 ALA A C 1
ATOM 736 O O . ALA A 1 95 ? -0.478 13.290 -5.462 1.00 96.19 95 ALA A O 1
ATOM 737 N N . GLU A 1 96 ? -0.366 11.697 -7.029 1.00 95.75 96 GLU A N 1
ATOM 738 C CA . GLU A 1 96 ? -1.824 11.623 -7.181 1.00 95.75 96 GLU A CA 1
ATOM 739 C C . GLU A 1 96 ? -2.498 10.892 -6.019 1.00 95.75 96 GLU A C 1
ATOM 741 O O . GLU A 1 96 ? -3.496 11.390 -5.502 1.00 95.75 96 GLU A O 1
ATOM 746 N N . LEU A 1 97 ? -1.938 9.765 -5.564 1.00 97.06 97 LEU A N 1
ATOM 747 C CA . LEU A 1 97 ? -2.465 8.997 -4.434 1.00 97.06 97 LEU A CA 1
ATOM 748 C C . LEU A 1 97 ? -2.639 9.889 -3.198 1.00 97.06 97 LEU A C 1
ATOM 750 O O . LEU A 1 97 ? -3.704 9.878 -2.587 1.00 97.06 97 LEU A O 1
ATOM 754 N N . MET A 1 98 ? -1.631 10.705 -2.871 1.00 97.38 98 MET A N 1
ATOM 755 C CA . MET A 1 98 ? -1.690 11.625 -1.729 1.00 97.38 98 MET A CA 1
ATOM 756 C C . MET A 1 98 ? -2.561 12.868 -1.959 1.00 97.38 98 MET A C 1
ATOM 758 O O . MET A 1 98 ? -3.039 13.445 -0.988 1.00 97.38 98 MET A O 1
ATOM 762 N N . ARG A 1 99 ? -2.812 13.265 -3.213 1.00 96.06 99 ARG A N 1
ATOM 763 C CA . ARG A 1 99 ? -3.675 14.411 -3.556 1.00 96.06 99 ARG A CA 1
ATOM 764 C C . ARG A 1 99 ? -5.161 14.043 -3.662 1.00 96.06 99 ARG A C 1
ATOM 766 O O . ARG A 1 99 ? -6.012 14.915 -3.548 1.00 96.06 99 ARG A O 1
ATOM 773 N N . GLU A 1 100 ? -5.486 12.779 -3.929 1.00 96.19 100 GLU A N 1
ATOM 774 C CA . GLU A 1 100 ? -6.859 12.345 -4.237 1.00 96.19 100 GLU A CA 1
ATOM 775 C C . GLU A 1 100 ? -7.445 11.397 -3.176 1.00 96.19 100 GLU A C 1
ATOM 777 O O . GLU A 1 100 ? -8.617 11.531 -2.828 1.00 96.19 100 GLU A O 1
ATOM 782 N N . LEU A 1 101 ? -6.663 10.466 -2.609 1.00 97.31 101 LEU A N 1
ATOM 783 C CA . LEU A 1 101 ? -7.199 9.489 -1.649 1.00 97.31 101 LEU A CA 1
ATOM 784 C C . LEU A 1 101 ? -7.557 10.095 -0.272 1.00 97.31 101 LEU A C 1
ATOM 786 O O . LEU A 1 101 ? -8.631 9.755 0.235 1.00 97.31 101 LEU A O 1
ATOM 790 N N . PRO A 1 102 ? -6.745 10.981 0.353 1.00 98.00 102 PRO A N 1
ATOM 791 C CA . PRO A 1 102 ? -7.101 11.565 1.647 1.00 98.00 102 PRO A CA 1
ATOM 792 C C . PRO A 1 102 ? -8.393 12.400 1.605 1.00 98.00 102 PRO A C 1
ATOM 794 O O . PRO A 1 102 ? -9.252 12.134 2.445 1.00 98.00 102 PRO A O 1
ATOM 797 N N . PRO A 1 103 ? -8.627 13.318 0.637 1.00 97.50 103 PRO A N 1
ATOM 798 C CA . PRO A 1 103 ? -9.892 14.055 0.549 1.00 97.50 103 PRO A CA 1
ATOM 799 C C . PRO A 1 103 ? -11.108 13.141 0.355 1.00 97.50 103 PRO A C 1
ATOM 801 O O . PRO A 1 103 ? -12.080 13.243 1.104 1.00 97.50 103 PRO A O 1
ATOM 804 N N . VAL A 1 104 ? -11.024 12.183 -0.578 1.00 97.25 104 VAL A N 1
ATOM 805 C CA . VAL A 1 104 ? -12.103 11.222 -0.870 1.00 97.25 104 VAL A CA 1
ATOM 806 C C . VAL A 1 104 ? -12.495 10.405 0.366 1.00 97.25 104 VAL A C 1
ATOM 808 O O . VAL A 1 104 ? -13.683 10.145 0.585 1.00 97.25 104 VAL A O 1
ATOM 811 N N . LEU A 1 105 ? -11.525 10.013 1.198 1.00 97.81 105 LEU A N 1
ATOM 812 C CA . LEU A 1 105 ? -11.801 9.316 2.454 1.00 97.81 105 LEU A CA 1
ATOM 813 C C . LEU A 1 105 ? -12.255 10.265 3.572 1.00 97.81 105 LEU A C 1
ATOM 815 O O . LEU A 1 105 ? -13.160 9.893 4.311 1.00 97.81 105 LEU A O 1
ATOM 819 N N . ASN A 1 106 ? -11.717 11.481 3.677 1.00 97.69 106 ASN A N 1
ATOM 820 C CA . ASN A 1 106 ? -12.129 12.473 4.680 1.00 97.69 106 ASN A CA 1
ATOM 821 C C . ASN A 1 106 ? -13.593 12.915 4.503 1.00 97.69 106 ASN A C 1
ATOM 823 O O . ASN A 1 106 ? -14.298 13.085 5.494 1.00 97.69 106 ASN A O 1
ATOM 827 N N . GLU A 1 107 ? -14.099 13.026 3.270 1.00 97.25 107 GLU A N 1
ATOM 828 C CA . GLU A 1 107 ? -15.535 13.246 3.012 1.00 97.25 107 GLU A CA 1
ATOM 829 C C . GLU A 1 107 ? -16.410 12.131 3.612 1.00 97.25 107 GLU A C 1
ATOM 831 O O . GLU A 1 107 ? -17.481 12.389 4.170 1.00 97.25 107 GLU A O 1
ATOM 836 N N . SER A 1 108 ? -15.931 10.886 3.521 1.00 97.12 108 SER A N 1
ATOM 837 C CA . SER A 1 108 ? -16.611 9.693 4.033 1.00 97.12 108 SER A CA 1
ATOM 838 C C . SER A 1 108 ? -16.401 9.446 5.528 1.00 97.12 108 SER A C 1
ATOM 840 O O . SER A 1 108 ? -17.244 8.796 6.143 1.00 97.12 108 SER A O 1
ATOM 842 N N . PHE A 1 109 ? -15.295 9.915 6.102 1.00 96.06 109 PHE A N 1
ATOM 843 C CA . PHE A 1 109 ? -14.849 9.692 7.478 1.00 96.06 109 PHE A CA 1
ATOM 844 C C . PHE A 1 109 ? -14.328 11.018 8.051 1.00 96.06 109 PHE A C 1
ATOM 846 O O . PHE A 1 109 ? -13.124 11.234 8.213 1.00 96.06 109 PHE A O 1
ATOM 853 N N . GLN A 1 110 ? -15.264 11.933 8.304 1.00 93.75 110 GLN A N 1
ATOM 854 C CA . GLN A 1 110 ? -14.997 13.330 8.666 1.00 93.75 110 GLN A CA 1
ATOM 855 C C . GLN A 1 110 ? -14.173 13.470 9.952 1.00 93.75 110 GLN A C 1
ATOM 857 O O . GLN A 1 110 ? -13.522 14.486 10.159 1.00 93.75 110 GLN A O 1
ATOM 862 N N . GLU A 1 111 ? -14.168 12.444 10.800 1.00 93.62 111 GLU A N 1
ATOM 863 C CA . GLU A 1 111 ? -13.383 12.372 12.023 1.00 93.62 111 GLU A CA 1
ATOM 864 C C . GLU A 1 111 ? -11.888 12.080 11.814 1.00 93.62 111 GLU A C 1
ATOM 866 O O . GLU A 1 111 ? -11.127 12.245 12.765 1.00 93.62 111 GLU A O 1
ATOM 871 N N . LEU A 1 112 ? -11.446 11.618 10.637 1.00 93.44 112 LEU A N 1
ATOM 872 C CA . LEU A 1 112 ? -10.061 11.160 10.464 1.00 93.44 112 LEU A CA 1
ATOM 873 C C . LEU A 1 112 ? -9.059 12.292 10.248 1.00 93.44 112 LEU A C 1
ATOM 875 O O . LEU A 1 112 ? -7.964 12.232 10.794 1.00 93.44 112 LEU A O 1
ATOM 879 N N . HIS A 1 113 ? -9.401 13.300 9.445 1.00 96.38 113 HIS A N 1
ATOM 880 C CA . HIS A 1 113 ? -8.451 14.333 9.008 1.00 96.38 113 HIS A CA 1
ATOM 881 C C . HIS A 1 113 ? -7.133 13.718 8.469 1.00 96.38 113 HIS A C 1
ATOM 883 O O . HIS A 1 113 ? -6.039 14.042 8.938 1.00 96.38 113 HIS A O 1
ATOM 889 N N . LEU A 1 114 ? -7.227 12.775 7.522 1.00 97.31 114 LEU A N 1
ATOM 890 C CA . LEU A 1 114 ? -6.063 12.218 6.827 1.00 97.31 114 LEU A CA 1
ATOM 891 C C . LEU A 1 114 ? -5.311 13.338 6.096 1.00 97.31 114 LEU A C 1
ATOM 893 O O . LEU A 1 114 ? -5.932 14.100 5.354 1.00 97.31 114 LEU A O 1
ATOM 897 N N . SER A 1 115 ? -3.995 13.423 6.294 1.00 96.75 115 SER A N 1
ATOM 898 C CA . SER A 1 115 ? -3.166 14.480 5.708 1.00 96.75 115 SER A CA 1
ATOM 899 C C . SER A 1 115 ? -2.850 14.210 4.237 1.00 96.75 115 SER A C 1
ATOM 901 O O . SER A 1 115 ? -2.434 13.111 3.872 1.00 96.75 115 SER A O 1
ATOM 903 N N . GLU A 1 116 ? -2.956 15.246 3.407 1.00 95.56 116 GLU A N 1
ATOM 904 C CA . GLU A 1 116 ? -2.468 15.258 2.018 1.00 95.56 116 GLU A CA 1
ATOM 905 C C . GLU A 1 116 ? -0.940 15.440 1.927 1.00 95.56 116 GLU A C 1
ATOM 907 O O . GLU A 1 116 ? -0.344 15.212 0.877 1.00 95.56 116 GLU A O 1
ATOM 912 N N . SER A 1 117 ? -0.289 15.859 3.022 1.00 94.38 117 SER A N 1
ATOM 913 C CA . SER A 1 117 ? 1.128 16.261 3.025 1.00 94.38 117 SER A CA 1
ATOM 914 C C . SER A 1 117 ? 2.022 15.463 3.976 1.00 94.38 117 SER A C 1
ATOM 916 O O . SER A 1 117 ? 3.224 15.363 3.729 1.00 94.38 117 SER A O 1
ATOM 918 N N . ILE A 1 118 ? 1.460 14.862 5.031 1.00 95.00 118 ILE A N 1
ATOM 919 C CA . ILE A 1 118 ? 2.208 14.057 6.005 1.00 95.00 118 ILE A CA 1
ATOM 920 C C . ILE A 1 118 ? 1.905 12.571 5.785 1.00 95.00 118 ILE A C 1
ATOM 922 O O . ILE A 1 118 ? 0.840 12.060 6.139 1.00 95.00 118 ILE A O 1
ATOM 926 N N . PHE A 1 119 ? 2.877 11.862 5.222 1.00 96.44 119 PHE A N 1
ATOM 927 C CA . PHE A 1 119 ? 2.820 10.429 4.950 1.00 96.44 119 PHE A CA 1
ATOM 928 C C . PHE A 1 119 ? 4.214 9.805 5.081 1.00 96.44 119 PHE A C 1
ATOM 930 O O . PHE A 1 119 ? 5.226 10.500 5.025 1.00 96.44 119 PHE A O 1
ATOM 937 N N . GLY A 1 120 ? 4.262 8.484 5.245 1.00 96.75 120 GLY A N 1
ATOM 938 C CA . GLY A 1 120 ? 5.476 7.696 5.014 1.00 96.75 120 GLY A CA 1
ATOM 939 C C . GLY A 1 120 ? 5.300 6.811 3.784 1.00 96.75 120 GLY A C 1
ATOM 940 O O . GLY A 1 120 ? 4.181 6.409 3.475 1.00 96.75 120 GLY A O 1
ATOM 941 N N . HIS A 1 121 ? 6.382 6.443 3.105 1.00 97.62 121 HIS A N 1
ATOM 942 C CA . HIS A 1 121 ? 6.340 5.531 1.957 1.00 97.62 121 HIS A CA 1
ATOM 943 C C . HIS A 1 121 ? 7.546 4.599 1.944 1.00 97.62 121 HIS A C 1
ATOM 945 O O . HIS A 1 121 ? 8.635 4.967 2.369 1.00 97.62 121 HIS A O 1
ATOM 951 N N . LYS A 1 122 ? 7.366 3.383 1.428 1.00 97.56 122 LYS A N 1
ATOM 952 C CA . LYS A 1 122 ? 8.437 2.397 1.287 1.00 97.56 122 LYS A CA 1
ATOM 953 C C . LYS A 1 122 ? 8.198 1.515 0.074 1.00 97.56 122 LYS A C 1
ATOM 955 O O . LYS A 1 122 ? 7.156 0.876 -0.056 1.00 97.56 122 LYS A O 1
ATOM 960 N N . LEU A 1 123 ? 9.201 1.442 -0.785 1.00 98.06 123 LEU A N 1
ATOM 961 C CA . LEU A 1 123 ? 9.268 0.504 -1.890 1.00 98.06 123 LEU A CA 1
ATOM 962 C C . LEU A 1 123 ? 10.027 -0.739 -1.417 1.00 98.06 123 LEU A C 1
ATOM 964 O O . LEU A 1 123 ? 11.121 -0.615 -0.869 1.00 98.06 123 LEU A O 1
ATOM 968 N N . ALA A 1 124 ? 9.453 -1.927 -1.591 1.00 97.44 124 ALA A N 1
ATOM 969 C CA . ALA A 1 124 ? 10.023 -3.181 -1.102 1.00 97.44 124 ALA A CA 1
ATOM 970 C C . ALA A 1 124 ? 10.117 -4.242 -2.205 1.00 97.44 124 ALA A C 1
ATOM 972 O O . ALA A 1 124 ? 9.203 -4.384 -3.020 1.00 97.44 124 ALA A O 1
ATOM 973 N N . VAL A 1 125 ? 11.202 -5.020 -2.177 1.00 96.44 125 VAL A N 1
ATOM 974 C CA . VAL A 1 125 ? 11.435 -6.200 -3.023 1.00 96.44 125 VAL A CA 1
ATOM 975 C C . VAL A 1 125 ? 11.587 -7.421 -2.131 1.00 96.44 125 VAL A C 1
ATOM 977 O O . VAL A 1 125 ? 12.322 -7.382 -1.146 1.00 96.44 125 VAL A O 1
ATOM 980 N N . SER A 1 126 ? 10.922 -8.513 -2.491 1.00 95.50 126 SER A N 1
ATOM 981 C CA . SER A 1 126 ? 11.111 -9.831 -1.879 1.00 95.50 126 SER A CA 1
ATOM 982 C C . SER A 1 126 ? 11.702 -10.755 -2.947 1.00 95.50 126 SER A C 1
ATOM 984 O O . SER A 1 126 ? 11.031 -11.048 -3.939 1.00 95.50 126 SER A O 1
ATOM 986 N N . VAL A 1 127 ? 12.957 -11.182 -2.778 1.00 93.06 127 VAL A N 1
ATOM 987 C CA . VAL A 1 127 ? 13.730 -11.961 -3.775 1.00 93.06 127 VAL A CA 1
ATOM 988 C C . VAL A 1 127 ? 13.533 -13.482 -3.640 1.00 93.06 127 VAL A C 1
ATOM 990 O O . VAL A 1 127 ? 14.380 -14.288 -4.020 1.00 93.06 127 VAL A O 1
ATOM 993 N N . GLY A 1 128 ? 12.406 -13.897 -3.055 1.00 89.50 128 GLY A N 1
ATOM 994 C CA . GLY A 1 128 ? 12.120 -15.296 -2.745 1.00 89.50 128 GLY A CA 1
ATOM 995 C C . GLY A 1 128 ? 12.811 -15.775 -1.462 1.00 89.50 128 GLY A C 1
ATOM 996 O O . GLY A 1 128 ? 12.843 -15.058 -0.463 1.00 89.50 128 GLY A O 1
ATOM 997 N N . ALA A 1 129 ? 13.339 -16.997 -1.480 1.00 88.12 129 ALA A N 1
ATOM 998 C CA . ALA A 1 129 ? 14.079 -17.661 -0.404 1.00 88.12 129 ALA A CA 1
ATOM 999 C C . ALA A 1 129 ? 13.346 -17.709 0.953 1.00 88.12 129 ALA A C 1
ATOM 1001 O O . ALA A 1 129 ? 13.979 -17.606 2.004 1.00 88.12 129 ALA A O 1
ATOM 1002 N N . GLY A 1 130 ? 12.015 -17.842 0.931 1.00 91.38 130 GLY A N 1
ATOM 1003 C CA . GLY A 1 130 ? 11.175 -17.865 2.131 1.00 91.38 130 GLY A CA 1
ATOM 1004 C C . GLY A 1 130 ? 10.951 -16.486 2.759 1.00 91.38 130 GLY A C 1
ATOM 1005 O O . GLY A 1 130 ? 10.518 -16.406 3.910 1.00 91.38 130 GLY A O 1
ATOM 1006 N N . SER A 1 131 ? 11.242 -15.402 2.029 1.00 93.69 131 SER A N 1
ATOM 1007 C CA . SER A 1 131 ? 11.015 -14.022 2.478 1.00 93.69 131 SER A CA 1
ATOM 1008 C C . SER A 1 131 ? 9.558 -13.801 2.889 1.00 93.69 131 SER A C 1
ATOM 1010 O O . SER A 1 131 ? 8.630 -14.096 2.139 1.00 93.69 131 SER A O 1
ATOM 1012 N N . HIS A 1 132 ? 9.361 -13.302 4.107 1.00 93.81 132 HIS A N 1
ATOM 1013 C CA . HIS A 1 132 ? 8.053 -13.159 4.745 1.00 93.81 132 HIS A CA 1
ATOM 1014 C C . HIS A 1 132 ? 8.034 -11.947 5.689 1.00 93.81 132 HIS A C 1
ATOM 1016 O O . HIS A 1 132 ? 9.065 -11.326 5.967 1.00 93.81 132 HIS A O 1
ATOM 1022 N N . TYR A 1 133 ? 6.853 -11.610 6.205 1.00 91.56 133 TYR A N 1
ATOM 1023 C CA . TYR A 1 133 ? 6.683 -10.654 7.298 1.00 91.56 133 TYR A CA 1
ATOM 1024 C C . TYR A 1 133 ? 5.799 -11.318 8.361 1.00 91.56 133 TYR A C 1
ATOM 1026 O O . TYR A 1 133 ? 4.622 -11.537 8.077 1.00 91.56 133 TYR A O 1
ATOM 1034 N N . PRO A 1 134 ? 6.327 -11.624 9.564 1.00 90.06 134 PRO A N 1
ATOM 1035 C CA . PRO A 1 134 ? 5.530 -12.116 10.686 1.00 90.06 134 PRO A CA 1
ATOM 1036 C C . PRO A 1 134 ? 4.284 -11.270 10.996 1.00 90.06 134 PRO A C 1
ATOM 1038 O O . PRO A 1 134 ? 4.235 -10.068 10.718 1.00 90.06 134 PRO A O 1
ATOM 1041 N N . LYS A 1 135 ? 3.291 -11.909 11.616 1.00 89.75 135 LYS A N 1
ATOM 1042 C CA . LYS A 1 135 ? 2.016 -11.307 12.023 1.00 89.75 135 LYS A CA 1
ATOM 1043 C C . LYS A 1 135 ? 2.194 -10.071 12.908 1.00 89.75 135 LYS A C 1
ATOM 1045 O O . LYS A 1 135 ? 2.890 -10.129 13.916 1.00 89.75 135 LYS A O 1
ATOM 1050 N N . HIS A 1 136 ? 1.572 -8.957 12.523 1.00 88.75 136 HIS A N 1
ATOM 1051 C CA . HIS A 1 136 ? 1.715 -7.659 13.187 1.00 88.7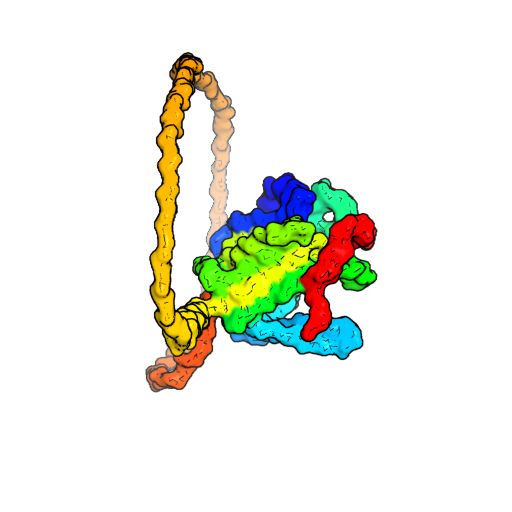5 136 HIS A CA 1
ATOM 1052 C C . HIS A 1 136 ? 0.509 -6.728 12.929 1.00 88.75 136 HIS A C 1
ATOM 1054 O O . HIS A 1 136 ? -0.387 -7.042 12.145 1.00 88.75 136 HIS A O 1
ATOM 1060 N N . LEU A 1 137 ? 0.494 -5.578 13.612 1.00 88.56 137 LEU A N 1
ATOM 1061 C CA . LEU A 1 137 ? -0.215 -4.356 13.205 1.00 88.56 137 LEU A CA 1
ATOM 1062 C C . LEU A 1 137 ? 0.799 -3.370 12.626 1.00 88.56 137 LEU A C 1
ATOM 1064 O O . LEU A 1 137 ? 1.948 -3.360 13.067 1.00 88.56 137 LEU A O 1
ATOM 1068 N N . ASP A 1 138 ? 0.362 -2.486 11.731 1.00 91.31 138 ASP A N 1
ATOM 1069 C CA . ASP A 1 138 ? 1.228 -1.417 11.233 1.00 91.31 138 ASP A CA 1
ATOM 1070 C C . ASP A 1 138 ? 1.453 -0.347 12.316 1.00 91.31 138 ASP A C 1
ATOM 1072 O O . ASP A 1 138 ? 2.600 -0.068 12.661 1.00 91.31 138 ASP A O 1
ATOM 1076 N N . ASN A 1 139 ? 0.380 0.192 12.913 1.00 89.88 139 ASN A N 1
ATOM 1077 C CA . ASN A 1 139 ? 0.425 1.097 14.067 1.00 89.88 139 ASN A CA 1
ATOM 1078 C C . ASN A 1 139 ? -0.133 0.400 15.316 1.00 89.88 139 ASN A C 1
ATOM 1080 O O . ASN A 1 139 ? -1.335 0.347 15.562 1.00 89.88 139 ASN A O 1
ATOM 1084 N N . VAL A 1 140 ? 0.771 -0.146 16.125 1.00 76.75 140 VAL A N 1
ATOM 1085 C CA . VAL A 1 140 ? 0.443 -0.913 17.341 1.00 76.75 140 VAL A CA 1
ATOM 1086 C C . VAL A 1 140 ? 0.020 -0.019 18.506 1.00 76.75 140 VAL A C 1
ATOM 1088 O O . VAL A 1 140 ? -0.660 -0.455 19.435 1.00 76.75 140 VAL A O 1
ATOM 1091 N N . SER A 1 141 ? 0.532 1.211 18.524 1.00 66.12 141 SER A N 1
ATOM 1092 C CA . SER A 1 141 ? 0.739 1.952 19.767 1.00 66.12 141 SER A CA 1
ATOM 1093 C C . SER A 1 141 ? -0.057 3.246 19.840 1.00 66.12 141 SER A C 1
ATOM 1095 O O . SER A 1 141 ? -0.481 3.619 20.937 1.00 66.12 141 SER A O 1
ATOM 1097 N N . GLY A 1 142 ? -0.246 3.951 18.721 1.00 58.12 142 GLY A N 1
ATOM 1098 C CA . GLY A 1 142 ? -0.646 5.356 18.752 1.00 58.12 142 GLY A CA 1
ATOM 1099 C C . GLY A 1 142 ? 0.312 6.169 19.626 1.00 58.12 142 GLY A C 1
ATOM 1100 O O . GLY A 1 142 ? -0.125 6.945 20.477 1.00 58.12 142 GLY A O 1
ATOM 1101 N N . ALA A 1 143 ? 1.618 5.895 19.525 1.00 61.19 143 ALA A N 1
ATOM 1102 C CA . ALA A 1 143 ? 2.640 6.698 20.181 1.00 61.19 143 ALA A CA 1
ATOM 1103 C C . ALA A 1 143 ? 2.566 8.149 19.664 1.00 61.19 143 ALA A C 1
ATOM 1105 O O . ALA A 1 143 ? 2.179 8.353 18.514 1.00 61.19 143 ALA A O 1
ATOM 1106 N N . PRO A 1 144 ? 2.987 9.163 20.446 1.00 63.00 144 PRO A N 1
ATOM 1107 C CA . PRO A 1 144 ? 2.932 10.566 20.014 1.00 63.00 144 PRO A CA 1
ATOM 1108 C C . PRO A 1 144 ? 3.688 10.883 18.709 1.00 63.00 144 PRO A C 1
ATOM 1110 O O . PRO A 1 144 ? 3.493 11.952 18.143 1.00 63.00 144 PRO A O 1
ATOM 1113 N N . SER A 1 145 ? 4.553 9.973 18.250 1.00 75.25 145 SER A N 1
ATOM 1114 C CA . SER A 1 145 ? 5.329 10.050 17.009 1.00 75.25 145 SER A CA 1
ATOM 1115 C C . SER A 1 145 ? 4.838 9.125 15.883 1.00 75.25 145 SER A C 1
ATOM 1117 O O . SER A 1 145 ? 5.452 9.120 14.822 1.00 75.25 145 SER A O 1
ATOM 1119 N N . ASP A 1 146 ? 3.792 8.314 16.093 1.00 88.38 146 ASP A N 1
ATOM 1120 C CA . ASP A 1 146 ? 3.267 7.373 15.091 1.00 88.38 146 ASP A CA 1
ATOM 1121 C C . ASP A 1 146 ? 1.793 7.667 14.786 1.00 88.38 146 ASP A C 1
ATOM 1123 O O . ASP A 1 146 ? 0.875 7.108 15.390 1.00 88.38 146 ASP A O 1
ATOM 1127 N N . THR A 1 147 ? 1.580 8.582 13.840 1.00 93.50 147 THR A N 1
ATOM 1128 C CA . THR A 1 147 ? 0.267 9.071 13.390 1.00 93.50 147 THR A CA 1
ATOM 1129 C C . THR A 1 147 ? -0.290 8.310 12.181 1.00 93.50 147 THR A C 1
ATOM 1131 O O . THR A 1 147 ? -1.300 8.724 11.607 1.00 93.50 147 THR A O 1
ATOM 1134 N N . ARG A 1 148 ? 0.338 7.197 11.769 1.00 95.25 148 ARG A N 1
ATOM 1135 C CA . ARG A 1 148 ? -0.118 6.365 10.639 1.00 95.25 148 ARG A CA 1
ATOM 1136 C C . ARG A 1 148 ? -1.501 5.784 10.931 1.00 95.25 148 ARG A C 1
ATOM 1138 O O . ARG A 1 148 ? -1.681 5.157 11.977 1.00 95.25 148 ARG A O 1
ATOM 1145 N N . LYS A 1 149 ? -2.457 5.980 10.015 1.00 95.75 149 LYS A N 1
ATOM 1146 C CA . LYS A 1 149 ? -3.858 5.557 10.189 1.00 95.75 149 LYS A CA 1
ATOM 1147 C C . LYS A 1 149 ? -4.370 4.636 9.082 1.00 95.75 149 LYS A C 1
ATOM 1149 O O . LYS A 1 149 ? -5.085 3.683 9.386 1.00 95.75 149 LYS A O 1
ATOM 1154 N N . LEU A 1 150 ? -4.008 4.889 7.825 1.00 98.00 150 LEU A N 1
ATOM 1155 C CA . LEU A 1 150 ? -4.355 4.018 6.700 1.00 98.00 150 LEU A CA 1
ATOM 1156 C C . LEU A 1 150 ? -3.082 3.574 5.977 1.00 98.00 150 LEU A C 1
ATOM 1158 O O . LEU A 1 150 ? -2.277 4.405 5.557 1.00 98.00 150 LEU A O 1
ATOM 1162 N N . THR A 1 151 ? -2.937 2.268 5.783 1.00 98.62 151 THR A N 1
ATOM 1163 C CA . THR A 1 151 ? -1.911 1.682 4.925 1.00 98.62 151 THR A CA 1
ATOM 1164 C C . THR A 1 151 ? -2.506 1.444 3.540 1.00 98.62 151 THR A C 1
ATOM 1166 O O . THR A 1 151 ? -3.526 0.768 3.403 1.00 98.62 151 THR A O 1
ATOM 1169 N N . ALA A 1 152 ? -1.851 1.973 2.511 1.00 98.81 152 ALA A N 1
ATOM 1170 C CA . ALA A 1 152 ? -2.095 1.671 1.109 1.00 98.81 152 ALA A CA 1
ATOM 1171 C C . ALA A 1 152 ? -0.922 0.850 0.556 1.00 98.81 152 ALA A C 1
ATOM 1173 O O . ALA A 1 152 ? 0.236 1.217 0.748 1.00 98.81 152 ALA A O 1
ATOM 1174 N N . ILE A 1 153 ? -1.196 -0.254 -0.138 1.00 98.81 153 ILE A N 1
ATOM 1175 C CA . ILE A 1 153 ? -0.187 -1.073 -0.819 1.00 98.81 153 ILE A CA 1
ATOM 1176 C C . ILE A 1 153 ? -0.586 -1.234 -2.281 1.00 98.81 153 ILE A C 1
ATOM 1178 O O . ILE A 1 153 ? -1.669 -1.733 -2.574 1.00 98.81 153 ILE A O 1
ATOM 1182 N N . TYR A 1 154 ? 0.306 -0.845 -3.188 1.00 98.88 154 TYR A N 1
ATOM 1183 C CA . TYR A 1 154 ? 0.185 -1.099 -4.617 1.00 98.88 154 TYR A CA 1
ATOM 1184 C C . TYR A 1 154 ? 1.132 -2.227 -5.042 1.00 98.88 154 TYR A C 1
ATOM 1186 O O . TYR A 1 154 ? 2.336 -2.193 -4.753 1.00 98.88 154 TYR A O 1
ATOM 1194 N N . TYR A 1 155 ? 0.585 -3.228 -5.726 1.00 98.69 155 TYR A N 1
ATOM 1195 C CA . TYR A 1 155 ? 1.306 -4.391 -6.233 1.00 98.69 155 TYR A CA 1
ATOM 1196 C C . TYR A 1 155 ? 1.466 -4.343 -7.755 1.00 98.69 155 TYR A C 1
ATOM 1198 O O . TYR A 1 155 ? 0.642 -3.810 -8.494 1.00 98.69 155 TYR A O 1
ATOM 1206 N N . MET A 1 156 ? 2.5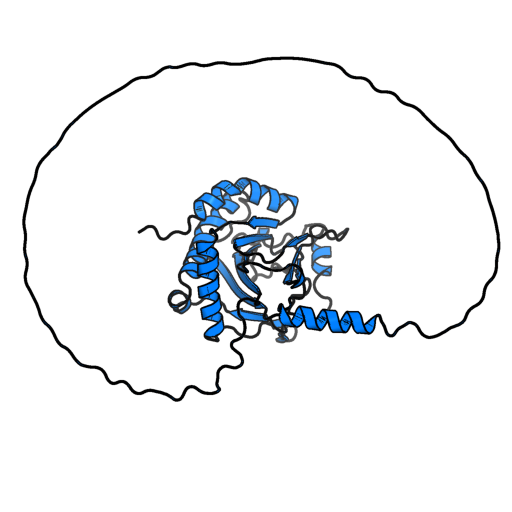71 -4.914 -8.232 1.00 97.62 156 MET A N 1
ATOM 1207 C CA . MET A 1 156 ? 3.065 -4.714 -9.598 1.00 97.62 156 MET A CA 1
ATOM 1208 C C . MET A 1 156 ? 3.715 -5.981 -10.177 1.00 97.62 156 MET A C 1
ATOM 1210 O O . MET A 1 156 ? 4.709 -5.908 -10.893 1.00 97.62 156 MET A O 1
ATOM 1214 N N . ASN A 1 157 ? 3.196 -7.161 -9.831 1.00 97.00 157 ASN A N 1
ATOM 1215 C CA . ASN A 1 157 ? 3.813 -8.445 -10.179 1.00 97.00 157 ASN A CA 1
ATOM 1216 C C . ASN A 1 157 ? 2.993 -9.148 -11.277 1.00 97.00 157 ASN A C 1
ATOM 1218 O O . ASN A 1 157 ? 2.000 -9.816 -10.970 1.00 97.00 157 ASN A O 1
ATOM 1222 N N . PRO A 1 158 ? 3.327 -8.940 -12.568 1.00 95.31 158 PRO A N 1
ATOM 1223 C CA . PRO A 1 158 ? 2.565 -9.509 -13.673 1.00 95.31 158 PRO A CA 1
ATOM 1224 C C . PRO A 1 158 ? 2.757 -11.027 -13.724 1.00 95.31 158 PRO A C 1
ATOM 1226 O O . PRO A 1 158 ? 3.869 -11.518 -13.559 1.00 95.31 158 PRO A O 1
ATOM 1229 N N . GLY A 1 159 ? 1.673 -11.770 -13.962 1.00 92.19 159 GLY A N 1
ATOM 1230 C CA . GLY A 1 159 ? 1.733 -13.230 -14.093 1.00 92.19 159 GLY A CA 1
ATOM 1231 C C . GLY A 1 159 ? 2.122 -13.984 -12.814 1.00 92.19 159 GLY A C 1
ATOM 1232 O O . GLY A 1 159 ? 2.660 -15.082 -12.917 1.00 92.19 159 GLY A O 1
ATOM 1233 N N . TRP A 1 160 ? 1.879 -13.412 -11.627 1.00 93.81 160 TRP A N 1
ATOM 1234 C CA . TRP A 1 160 ? 2.178 -14.064 -10.347 1.00 93.81 160 TRP A CA 1
ATOM 1235 C C . TRP A 1 160 ? 1.476 -15.429 -10.227 1.00 93.81 160 TRP A C 1
ATOM 1237 O O . TRP A 1 160 ? 0.250 -15.502 -10.239 1.00 93.81 160 TRP A O 1
ATOM 1247 N N . ASP A 1 161 ? 2.249 -16.511 -10.096 1.00 91.19 161 ASP A N 1
ATOM 1248 C CA . ASP A 1 161 ? 1.720 -17.837 -9.762 1.00 91.19 161 ASP A CA 1
ATOM 1249 C C . ASP A 1 161 ? 1.496 -17.910 -8.247 1.00 91.19 161 ASP A C 1
ATOM 1251 O O . ASP A 1 161 ? 2.440 -17.761 -7.470 1.00 91.19 161 ASP A O 1
ATOM 1255 N N . SER A 1 162 ? 0.266 -18.191 -7.813 1.00 89.75 162 SER A N 1
ATOM 1256 C CA . SER A 1 162 ? -0.090 -18.340 -6.396 1.00 89.75 162 SER A CA 1
ATOM 1257 C C . SER A 1 162 ? 0.768 -19.379 -5.663 1.00 89.75 162 SER A C 1
ATOM 1259 O O . SER A 1 162 ? 1.038 -19.244 -4.468 1.00 89.75 162 SER A O 1
ATOM 1261 N N . LYS A 1 163 ? 1.312 -20.368 -6.390 1.00 90.50 163 LYS A N 1
ATOM 1262 C CA . LYS A 1 163 ? 2.278 -21.345 -5.866 1.00 90.50 163 LYS A CA 1
ATOM 1263 C C . LYS A 1 163 ? 3.563 -20.704 -5.335 1.00 90.50 163 LYS A C 1
ATOM 1265 O O . LYS A 1 163 ? 4.238 -21.356 -4.541 1.00 90.50 163 LYS A O 1
ATOM 1270 N N . ASN A 1 164 ? 3.940 -19.502 -5.779 1.00 91.81 164 ASN A N 1
ATOM 1271 C CA . ASN A 1 164 ? 5.123 -18.769 -5.304 1.00 91.81 164 ASN A CA 1
ATOM 1272 C C . ASN A 1 164 ? 4.883 -18.068 -3.951 1.00 91.81 164 ASN A C 1
ATOM 1274 O O . ASN A 1 164 ? 5.822 -17.516 -3.374 1.00 91.81 164 ASN A O 1
ATOM 1278 N N . GLY A 1 165 ? 3.658 -18.124 -3.413 1.00 94.69 165 GLY A N 1
ATOM 1279 C CA . GLY A 1 165 ? 3.312 -17.583 -2.102 1.00 94.69 165 GLY A CA 1
ATOM 1280 C C . GLY A 1 165 ? 3.277 -16.056 -2.096 1.00 94.69 165 GLY A C 1
ATOM 1281 O O . GLY A 1 165 ? 2.709 -15.434 -2.995 1.00 94.69 165 GLY A O 1
ATOM 1282 N N . GLY A 1 166 ? 3.843 -15.435 -1.058 1.00 95.56 166 GLY A N 1
ATOM 1283 C CA . GLY A 1 166 ? 3.948 -13.973 -0.956 1.00 95.56 166 GLY A CA 1
ATOM 1284 C C . GLY A 1 166 ? 2.622 -13.214 -0.779 1.00 95.56 166 GLY A C 1
ATOM 1285 O O . GLY A 1 166 ? 2.620 -11.978 -0.792 1.00 95.56 166 GLY A O 1
ATOM 1286 N N . ALA A 1 167 ? 1.488 -13.899 -0.622 1.00 97.75 167 ALA A N 1
ATOM 1287 C CA . ALA A 1 167 ? 0.213 -13.256 -0.310 1.00 97.75 167 ALA A CA 1
ATOM 1288 C C . ALA A 1 167 ? 0.285 -12.519 1.039 1.00 97.75 167 ALA A C 1
ATOM 1290 O O . ALA A 1 167 ? 0.969 -12.960 1.967 1.00 97.75 167 ALA A O 1
ATOM 1291 N N . ILE A 1 168 ? -0.413 -11.388 1.149 1.00 98.00 168 ILE A N 1
ATOM 1292 C CA . ILE A 1 168 ? -0.650 -10.733 2.439 1.00 98.00 168 ILE A CA 1
ATOM 1293 C C . ILE A 1 168 ? -1.920 -11.333 3.049 1.00 98.00 168 ILE A C 1
ATOM 1295 O O . ILE A 1 168 ? -2.998 -11.262 2.463 1.00 98.00 168 ILE A O 1
ATOM 1299 N N . ARG A 1 169 ? -1.780 -11.971 4.209 1.00 96.50 169 ARG A N 1
ATOM 1300 C CA . ARG A 1 169 ? -2.873 -12.595 4.952 1.00 96.50 169 ARG A CA 1
ATOM 1301 C C . ARG A 1 169 ? -3.473 -11.586 5.914 1.00 96.50 169 ARG A C 1
ATOM 1303 O O . ARG A 1 169 ? -2.800 -11.122 6.834 1.00 96.50 169 ARG A O 1
ATOM 1310 N N . LEU A 1 170 ? -4.744 -11.275 5.705 1.00 94.94 170 LEU A N 1
ATOM 1311 C CA . LEU A 1 170 ? -5.526 -10.307 6.467 1.00 94.94 170 LEU A CA 1
ATOM 1312 C C . LEU A 1 170 ? -6.429 -11.052 7.452 1.00 94.94 170 LEU A C 1
ATOM 1314 O O . LEU A 1 170 ? -7.193 -11.915 7.026 1.00 94.94 170 LEU A O 1
ATOM 1318 N N . TYR A 1 171 ? -6.376 -10.738 8.747 1.00 91.12 171 TYR A N 1
ATOM 1319 C CA . TYR A 1 171 ? -7.245 -11.371 9.748 1.00 91.12 171 TYR A CA 1
ATOM 1320 C C . TYR A 1 171 ? -8.489 -10.508 10.001 1.00 91.12 171 TYR A C 1
ATOM 1322 O O . TYR A 1 171 ? -8.440 -9.574 10.800 1.00 91.12 171 TYR A O 1
ATOM 1330 N N . ASP A 1 172 ? -9.604 -10.820 9.325 1.00 75.94 172 ASP A N 1
ATOM 1331 C CA . ASP A 1 172 ? -10.871 -10.073 9.440 1.00 75.94 172 ASP A CA 1
ATOM 1332 C C . ASP A 1 172 ? -11.506 -10.204 10.834 1.00 75.94 172 ASP A C 1
ATOM 1334 O O . ASP A 1 172 ? -12.168 -9.285 11.316 1.00 75.94 172 ASP A O 1
ATOM 1338 N N . ARG A 1 173 ? -11.297 -11.351 11.494 1.00 71.12 173 ARG A N 1
ATOM 1339 C CA . ARG A 1 173 ? -11.806 -11.655 12.836 1.00 71.12 173 ARG A CA 1
ATOM 1340 C C . ARG A 1 173 ? -10.725 -12.304 13.684 1.00 71.12 173 ARG A C 1
ATOM 1342 O O . ARG A 1 173 ? -10.070 -13.261 13.283 1.00 71.12 173 ARG A O 1
ATOM 1349 N N . LEU A 1 174 ? -10.580 -11.804 14.907 1.00 68.19 174 LEU A N 1
ATOM 1350 C CA . LEU A 1 174 ? -9.554 -12.274 15.841 1.00 68.19 174 LEU A CA 1
ATOM 1351 C C . LEU A 1 174 ? -10.080 -13.377 16.776 1.00 68.19 174 LEU A C 1
ATOM 1353 O O . LEU A 1 174 ? -9.352 -14.292 17.139 1.00 68.19 174 LEU A O 1
ATOM 1357 N N . GLU A 1 175 ? -11.368 -13.323 17.130 1.00 60.22 175 GLU A N 1
ATOM 1358 C CA . GLU A 1 175 ? -12.032 -14.282 18.036 1.00 60.22 175 GLU A CA 1
ATOM 1359 C C . GLU A 1 175 ? -12.297 -15.654 17.390 1.00 60.22 175 GLU A C 1
ATOM 1361 O O . GLU A 1 175 ? -12.490 -16.655 18.080 1.00 60.22 175 GLU A O 1
ATOM 1366 N N . LYS A 1 176 ? -12.303 -15.705 16.055 1.00 60.62 176 LYS A N 1
ATOM 1367 C CA . LYS A 1 176 ? -12.299 -16.920 15.231 1.00 60.62 176 LYS A CA 1
ATOM 1368 C C . LYS A 1 176 ? -11.429 -16.597 14.014 1.00 60.62 176 LYS A C 1
ATOM 1370 O O . LYS A 1 176 ? -11.834 -15.694 13.288 1.00 60.62 176 LYS A O 1
ATOM 1375 N N . PRO A 1 177 ? -10.287 -17.275 13.779 1.00 58.47 177 PRO A N 1
ATOM 1376 C CA . PRO A 1 177 ? -9.286 -16.862 12.789 1.00 58.47 177 PRO A CA 1
ATOM 1377 C C . PRO A 1 177 ? -9.690 -17.198 11.344 1.00 58.47 177 PRO A C 1
ATOM 1379 O O . PRO A 1 177 ? -9.004 -17.929 10.623 1.00 58.47 177 PRO A O 1
ATOM 1382 N N . GLN A 1 178 ? -10.814 -16.627 10.915 1.00 78.75 178 GLN A N 1
ATOM 1383 C CA . GLN A 1 178 ? -11.047 -16.343 9.510 1.00 78.75 178 GLN A CA 1
ATOM 1384 C C . GLN A 1 178 ? -9.964 -15.363 9.031 1.00 78.75 178 GLN A C 1
ATOM 1386 O O . GLN A 1 178 ? -9.379 -14.601 9.809 1.00 78.75 178 GLN A O 1
ATOM 1391 N N . HIS A 1 179 ? -9.597 -15.505 7.765 1.00 90.25 179 HIS A N 1
ATOM 1392 C CA . HIS A 1 179 ? -8.560 -14.711 7.135 1.00 90.25 179 HIS A CA 1
ATOM 1393 C C . HIS A 1 179 ? -8.776 -14.680 5.624 1.00 90.25 179 HIS A C 1
ATOM 1395 O O . HIS A 1 179 ? -9.418 -15.569 5.061 1.00 90.25 179 HIS A O 1
ATOM 1401 N N . VAL A 1 180 ? -8.229 -13.655 4.980 1.00 94.25 180 VAL A N 1
ATOM 1402 C CA . VAL A 1 180 ? -8.252 -13.479 3.528 1.00 94.25 180 VAL A CA 1
ATOM 1403 C C . VAL A 1 180 ? -6.821 -13.308 3.045 1.00 94.25 180 VAL A C 1
ATOM 1405 O O . VAL A 1 180 ? -6.130 -12.382 3.467 1.00 94.25 180 VAL A O 1
ATOM 1408 N N . ASP A 1 181 ? -6.383 -14.202 2.162 1.00 96.31 181 ASP A N 1
ATOM 1409 C CA . ASP A 1 181 ? -5.061 -14.140 1.543 1.00 96.31 181 ASP A CA 1
ATOM 1410 C C . ASP A 1 181 ? -5.159 -13.332 0.247 1.00 96.31 181 ASP A C 1
ATOM 1412 O O . ASP A 1 181 ? -5.754 -13.767 -0.737 1.00 96.31 181 ASP A O 1
ATOM 1416 N N . VAL A 1 182 ? -4.584 -12.130 0.252 1.00 97.69 182 VAL A N 1
ATOM 1417 C CA . VAL A 1 182 ? -4.538 -11.249 -0.915 1.00 97.69 182 VAL A CA 1
ATOM 1418 C C . VAL A 1 182 ? -3.222 -11.475 -1.655 1.00 97.69 182 VAL A C 1
ATOM 1420 O O . VAL A 1 182 ? -2.143 -11.101 -1.190 1.00 97.69 182 VAL A O 1
ATOM 1423 N N . GLU A 1 183 ? -3.304 -12.105 -2.825 1.00 97.81 183 GLU A N 1
ATOM 1424 C CA . GLU A 1 183 ? -2.147 -12.320 -3.698 1.00 97.81 183 GLU A CA 1
ATOM 1425 C C . GLU A 1 183 ? -1.574 -10.984 -4.213 1.00 97.81 183 GLU A C 1
ATOM 1427 O O . GLU A 1 183 ? -2.343 -10.062 -4.504 1.00 97.81 183 GLU A O 1
ATOM 1432 N N . PRO A 1 184 ? -0.244 -10.850 -4.376 1.00 97.50 184 PRO A N 1
ATOM 1433 C CA . PRO A 1 184 ? 0.415 -9.594 -4.737 1.00 97.50 184 PRO A CA 1
ATOM 1434 C C . PRO A 1 184 ? 0.368 -9.318 -6.256 1.00 97.50 184 PRO A C 1
ATOM 1436 O O . PRO A 1 184 ? 1.390 -8.991 -6.859 1.00 97.50 184 PRO A O 1
ATOM 1439 N N . MET A 1 185 ? -0.794 -9.496 -6.888 1.00 97.69 185 MET A N 1
ATOM 1440 C CA . MET A 1 185 ? -0.994 -9.394 -8.343 1.00 97.69 185 MET A CA 1
ATOM 1441 C C . MET A 1 185 ? -0.667 -7.994 -8.895 1.00 97.69 185 MET A C 1
ATOM 1443 O O . MET A 1 185 ? -0.761 -6.999 -8.184 1.00 97.69 185 MET A O 1
ATOM 1447 N N . ALA A 1 186 ? -0.285 -7.896 -10.171 1.00 98.00 186 ALA A N 1
ATOM 1448 C CA . ALA A 1 186 ? -0.120 -6.603 -10.841 1.00 98.00 186 ALA A CA 1
ATOM 1449 C C . ALA A 1 186 ? -1.410 -5.766 -10.859 1.00 98.00 186 ALA A C 1
ATOM 1451 O O . ALA A 1 186 ? -2.501 -6.298 -11.043 1.00 98.00 186 ALA A O 1
ATOM 1452 N N . ASP A 1 187 ? -1.237 -4.449 -10.730 1.00 98.19 187 ASP A N 1
ATOM 1453 C CA . ASP A 1 187 ? -2.287 -3.426 -10.753 1.00 98.19 187 ASP A CA 1
ATOM 1454 C C . ASP A 1 187 ? -3.353 -3.591 -9.655 1.00 98.19 187 ASP A C 1
ATOM 1456 O O . ASP A 1 187 ? -4.515 -3.211 -9.814 1.00 98.19 187 ASP A O 1
ATOM 1460 N N . ARG A 1 188 ? -2.943 -4.173 -8.519 1.00 98.56 188 ARG A N 1
ATOM 1461 C CA . ARG A 1 188 ? -3.761 -4.331 -7.314 1.00 98.56 188 ARG A CA 1
ATOM 1462 C C . ARG A 1 188 ? -3.408 -3.269 -6.280 1.00 98.56 188 ARG A C 1
ATOM 1464 O O . ARG A 1 188 ? -2.287 -3.244 -5.771 1.00 98.56 188 ARG A O 1
ATOM 1471 N N . LEU A 1 189 ? -4.395 -2.462 -5.904 1.00 98.69 189 LEU A N 1
ATOM 1472 C CA . LEU A 1 189 ? -4.384 -1.649 -4.692 1.00 98.69 189 LEU A CA 1
ATOM 1473 C C . LEU A 1 189 ? -5.065 -2.407 -3.548 1.00 98.69 189 LEU A C 1
ATOM 1475 O O . LEU A 1 189 ? -6.165 -2.938 -3.707 1.00 98.69 189 LEU A O 1
ATOM 1479 N N . LEU A 1 190 ? -4.439 -2.388 -2.377 1.00 98.81 190 LEU A N 1
ATOM 1480 C CA . LEU A 1 190 ? -5.002 -2.821 -1.103 1.00 98.81 190 LEU A CA 1
ATOM 1481 C C . LEU A 1 190 ? -4.935 -1.655 -0.105 1.00 98.81 190 LEU A C 1
ATOM 1483 O O . LEU A 1 190 ? -3.870 -1.074 0.088 1.00 98.81 190 LEU A O 1
ATOM 1487 N N . LEU A 1 191 ? -6.056 -1.331 0.537 1.00 98.75 191 LEU A N 1
ATOM 1488 C CA . LEU A 1 191 ? -6.174 -0.328 1.601 1.00 98.75 191 LEU A CA 1
ATOM 1489 C C . LEU A 1 191 ? -6.601 -1.008 2.905 1.00 98.75 191 LEU A C 1
ATOM 1491 O O . LEU A 1 191 ? -7.522 -1.823 2.878 1.00 98.75 191 LEU A O 1
ATOM 1495 N N . PHE A 1 192 ? -6.008 -0.649 4.044 1.00 98.00 192 PHE A N 1
ATOM 1496 C CA . PHE A 1 192 ? -6.470 -1.100 5.363 1.00 98.00 192 PHE A CA 1
ATOM 1497 C C . PHE A 1 192 ? -6.116 -0.144 6.503 1.00 98.00 192 PHE A C 1
ATOM 1499 O O . PHE A 1 192 ? -5.166 0.632 6.416 1.00 98.00 192 PHE A O 1
ATOM 1506 N N . TRP A 1 193 ? -6.866 -0.224 7.605 1.00 96.25 193 TRP A N 1
ATOM 1507 C CA . TRP A 1 193 ? -6.569 0.538 8.821 1.00 96.25 193 TRP A CA 1
ATOM 1508 C C . TRP A 1 193 ? -5.312 0.018 9.520 1.00 96.25 193 TRP A C 1
ATOM 1510 O O . TRP A 1 193 ? -5.276 -1.128 9.979 1.00 96.25 193 TRP A O 1
ATOM 1520 N N . SER A 1 194 ? -4.308 0.885 9.647 1.00 95.25 194 SER A N 1
ATOM 1521 C CA . SER A 1 194 ? -2.998 0.571 10.224 1.00 95.25 194 SER A CA 1
ATOM 1522 C C . SER A 1 194 ? -3.078 0.098 11.684 1.00 95.25 194 SER A C 1
ATOM 1524 O O . SER A 1 194 ? -2.226 -0.677 12.116 1.00 95.25 194 SER A O 1
ATOM 1526 N N . ASP A 1 195 ? -4.095 0.542 12.430 1.00 91.56 195 ASP A N 1
ATOM 1527 C CA . ASP A 1 195 ? -4.324 0.246 13.851 1.00 91.56 195 ASP A CA 1
ATOM 1528 C C . ASP A 1 195 ? -5.322 -0.893 14.129 1.00 91.56 195 ASP A C 1
ATOM 1530 O O . ASP A 1 195 ? -5.391 -1.393 15.257 1.00 91.56 195 ASP A O 1
ATOM 1534 N N . LEU A 1 196 ? -6.101 -1.316 13.125 1.00 90.31 196 LEU A N 1
ATOM 1535 C CA . LEU A 1 196 ? -7.161 -2.317 13.309 1.00 90.31 196 LEU A CA 1
ATOM 1536 C C . LEU A 1 196 ? -6.845 -3.665 12.650 1.00 90.31 196 LEU A C 1
ATOM 1538 O O . LEU A 1 196 ? -7.174 -4.703 13.234 1.00 90.31 196 LEU A O 1
ATOM 1542 N N . LEU A 1 197 ? -6.223 -3.677 11.464 1.00 92.00 197 LEU A N 1
ATOM 1543 C CA . LEU A 1 197 ? -6.051 -4.909 10.692 1.00 92.00 197 LEU A CA 1
ATOM 1544 C C . LEU A 1 197 ? -4.723 -5.610 10.985 1.00 92.00 197 LEU A C 1
ATOM 1546 O O . LEU A 1 197 ? -3.666 -5.277 10.440 1.00 92.00 197 LEU A O 1
ATOM 1550 N N . VAL A 1 198 ? -4.808 -6.645 11.817 1.00 92.19 198 VAL A N 1
ATOM 1551 C CA . VAL A 1 198 ? -3.708 -7.585 12.034 1.00 92.19 198 VAL A CA 1
ATOM 1552 C C . VAL A 1 198 ? -3.459 -8.363 10.741 1.00 92.19 198 VAL A C 1
ATOM 1554 O O . VAL A 1 198 ? -4.396 -8.922 10.165 1.00 92.19 198 VAL A O 1
ATOM 1557 N N . HIS A 1 199 ? -2.205 -8.432 10.298 1.00 94.19 199 HIS A N 1
ATOM 1558 C CA . HIS A 1 199 ? -1.838 -9.084 9.042 1.00 94.19 199 HIS A CA 1
ATOM 1559 C C . HIS A 1 199 ? -0.413 -9.660 9.057 1.00 94.19 199 HIS A C 1
ATOM 1561 O O . HIS A 1 199 ? 0.419 -9.289 9.885 1.00 94.19 199 HIS A O 1
ATOM 1567 N N . GLU A 1 200 ? -0.128 -10.577 8.133 1.00 94.75 200 GLU A N 1
ATOM 1568 C CA . GLU A 1 200 ? 1.211 -11.123 7.858 1.00 94.75 200 GLU A CA 1
ATOM 1569 C C . GLU A 1 200 ? 1.465 -11.190 6.344 1.00 94.75 200 GLU A C 1
ATOM 1571 O O . GLU A 1 200 ? 0.523 -11.181 5.557 1.00 94.75 200 GLU A O 1
ATOM 1576 N N . VAL A 1 201 ? 2.725 -11.263 5.911 1.00 96.25 201 VAL A N 1
ATOM 1577 C CA . VAL A 1 201 ? 3.069 -11.615 4.521 1.00 96.25 201 VAL A CA 1
ATOM 1578 C C . VAL A 1 201 ? 3.623 -13.027 4.531 1.00 96.25 201 VAL A C 1
ATOM 1580 O O . VAL A 1 201 ? 4.664 -13.266 5.142 1.00 96.25 201 VAL A O 1
ATOM 1583 N N . LEU A 1 202 ? 2.930 -13.944 3.860 1.00 96.25 202 LEU A N 1
ATOM 1584 C CA . LEU A 1 202 ? 3.298 -15.355 3.787 1.00 96.25 202 LEU A CA 1
ATOM 1585 C C . LEU A 1 202 ? 4.623 -15.548 3.022 1.00 96.25 202 LEU A C 1
ATOM 1587 O O . LEU A 1 202 ? 4.943 -14.722 2.162 1.00 96.25 202 LEU A O 1
ATOM 1591 N N . PRO A 1 203 ? 5.379 -16.636 3.280 1.00 95.31 203 PRO A N 1
ATOM 1592 C CA . PRO A 1 203 ? 6.635 -16.922 2.590 1.00 95.31 203 PRO A CA 1
ATOM 1593 C C . PRO A 1 203 ? 6.531 -16.825 1.067 1.00 95.31 203 PRO A C 1
ATOM 1595 O O . PRO A 1 203 ? 5.652 -17.427 0.447 1.00 95.31 203 PRO A O 1
ATOM 1598 N N . SER A 1 204 ? 7.444 -16.059 0.477 1.00 93.69 204 SER A N 1
ATOM 1599 C CA . SER A 1 204 ? 7.590 -15.876 -0.962 1.00 93.69 204 SER A CA 1
ATOM 1600 C C . SER A 1 204 ? 8.790 -16.673 -1.478 1.00 93.69 204 SER A C 1
ATOM 1602 O O . SER A 1 204 ? 9.854 -16.701 -0.854 1.00 93.69 204 SER A O 1
ATOM 1604 N N . TRP A 1 205 ? 8.639 -17.278 -2.652 1.00 90.31 205 TRP A N 1
ATOM 1605 C CA . TRP A 1 205 ? 9.662 -18.085 -3.325 1.00 90.31 205 TRP A CA 1
ATOM 1606 C C . TRP A 1 205 ? 9.796 -17.641 -4.781 1.00 90.31 205 TRP A C 1
ATOM 1608 O O . TRP A 1 205 ? 8.789 -17.300 -5.400 1.00 90.31 205 TRP A O 1
ATOM 1618 N N . SER A 1 206 ? 11.006 -17.655 -5.348 1.00 80.12 206 SER A N 1
ATOM 1619 C CA . SER A 1 206 ? 11.141 -17.556 -6.805 1.00 80.12 206 SER A CA 1
ATOM 1620 C C . SER A 1 206 ? 10.704 -18.873 -7.458 1.00 80.12 206 SER A C 1
ATOM 1622 O O . SER A 1 206 ? 10.709 -19.931 -6.818 1.00 80.12 206 SER A O 1
ATOM 1624 N N . SER A 1 207 ? 10.343 -18.826 -8.740 1.00 69.62 207 SER A N 1
ATOM 1625 C CA . SER A 1 207 ? 9.867 -19.993 -9.495 1.00 69.62 207 SER A CA 1
ATOM 1626 C C . SER A 1 207 ? 10.851 -21.177 -9.445 1.00 69.62 207 SER A C 1
ATOM 1628 O O . SER A 1 207 ? 10.434 -22.319 -9.243 1.00 69.62 207 SER A O 1
ATOM 1630 N N . ASP A 1 208 ? 12.157 -20.901 -9.518 1.00 68.06 208 ASP A N 1
ATOM 1631 C CA . ASP A 1 208 ? 13.223 -21.914 -9.461 1.00 68.06 208 ASP A CA 1
ATOM 1632 C C . ASP A 1 208 ? 13.440 -22.486 -8.052 1.00 68.06 208 ASP A C 1
ATOM 1634 O O . ASP A 1 208 ? 13.805 -23.649 -7.881 1.00 68.06 208 ASP A O 1
ATOM 1638 N N . GLN A 1 209 ? 13.212 -21.690 -7.008 1.00 64.38 209 GLN A N 1
ATOM 1639 C CA . GLN A 1 209 ? 13.303 -22.161 -5.621 1.00 64.38 209 GLN A CA 1
ATOM 1640 C C . GLN A 1 209 ? 12.092 -23.027 -5.252 1.00 64.38 209 GLN A C 1
ATOM 1642 O O . GLN A 1 209 ? 12.217 -23.985 -4.491 1.00 64.38 209 GLN A O 1
ATOM 1647 N N . ASN A 1 210 ? 10.925 -22.711 -5.816 1.00 62.44 210 ASN A N 1
ATOM 1648 C CA . ASN A 1 210 ? 9.664 -23.399 -5.565 1.00 62.44 210 ASN A CA 1
ATOM 1649 C C . ASN A 1 210 ? 9.685 -24.867 -6.041 1.00 62.44 210 ASN A C 1
ATOM 1651 O O . ASN A 1 210 ? 9.186 -25.756 -5.348 1.00 62.44 210 ASN A O 1
ATOM 1655 N N . SER A 1 211 ? 10.311 -25.145 -7.191 1.00 62.28 211 SER A N 1
ATOM 1656 C CA . SER A 1 211 ? 10.496 -26.518 -7.690 1.00 62.28 211 SER A CA 1
ATOM 1657 C C . SER A 1 211 ? 11.411 -27.342 -6.772 1.00 62.28 211 SER A C 1
ATOM 1659 O O . SER A 1 211 ? 11.067 -28.464 -6.395 1.00 62.28 211 SER A O 1
ATOM 1661 N N . ASN A 1 212 ? 12.527 -26.754 -6.332 1.00 61.16 212 ASN A N 1
ATOM 1662 C CA . ASN A 1 212 ? 13.473 -27.379 -5.409 1.00 61.16 212 ASN A CA 1
ATOM 1663 C C . ASN A 1 212 ? 12.869 -27.626 -4.013 1.00 61.16 212 ASN A C 1
ATOM 1665 O O . ASN A 1 212 ? 13.086 -28.690 -3.433 1.00 61.16 212 ASN A O 1
ATOM 1669 N N . HIS A 1 213 ? 12.076 -26.689 -3.477 1.00 62.88 213 HIS A N 1
ATOM 1670 C CA . HIS A 1 213 ? 11.434 -26.871 -2.172 1.00 62.88 213 HIS A CA 1
ATOM 1671 C C . HIS A 1 213 ? 10.429 -28.032 -2.185 1.00 62.88 213 HIS A C 1
ATOM 1673 O O . HIS A 1 213 ? 10.424 -28.832 -1.247 1.00 62.88 213 HIS A O 1
ATOM 1679 N N . LYS A 1 214 ? 9.624 -28.163 -3.249 1.00 59.28 214 LYS A N 1
ATOM 1680 C CA . LYS A 1 214 ? 8.678 -29.281 -3.406 1.00 59.28 214 LYS A CA 1
ATOM 1681 C C . LYS A 1 214 ? 9.399 -30.622 -3.477 1.00 59.28 214 LYS A C 1
ATOM 1683 O O . LYS A 1 214 ? 9.142 -31.471 -2.634 1.00 59.28 214 LYS A O 1
ATOM 1688 N N . SER A 1 215 ? 10.401 -30.741 -4.352 1.00 56.94 215 SER A N 1
ATOM 1689 C CA . SER A 1 215 ? 11.238 -31.946 -4.461 1.00 56.94 215 SER A CA 1
ATOM 1690 C C . SER A 1 215 ? 11.821 -32.393 -3.109 1.00 56.94 215 SER A C 1
ATOM 1692 O O . SER A 1 215 ? 11.836 -33.581 -2.796 1.00 56.94 215 SER A O 1
ATOM 1694 N N . ASN A 1 216 ? 12.249 -31.458 -2.255 1.00 56.34 216 ASN A N 1
ATOM 1695 C CA . ASN A 1 216 ? 12.780 -31.793 -0.929 1.00 56.34 216 ASN A CA 1
ATOM 1696 C C . ASN A 1 216 ? 11.704 -32.215 0.091 1.00 56.34 216 ASN A C 1
ATOM 1698 O O . ASN A 1 216 ? 11.996 -33.035 0.960 1.00 56.34 216 ASN A O 1
ATOM 1702 N N . ASN A 1 217 ? 10.473 -31.704 -0.009 1.00 57.31 217 ASN A N 1
ATOM 1703 C CA . ASN A 1 217 ? 9.360 -32.161 0.832 1.00 57.31 217 ASN A CA 1
ATOM 1704 C C . ASN A 1 217 ? 8.858 -33.543 0.379 1.00 57.31 217 ASN A C 1
ATOM 1706 O O . ASN A 1 217 ? 8.749 -34.448 1.203 1.00 57.31 217 ASN A O 1
ATOM 1710 N N . ASP A 1 218 ? 8.654 -33.732 -0.928 1.00 55.22 218 ASP A N 1
ATOM 1711 C CA . ASP A 1 218 ? 8.171 -34.986 -1.524 1.00 55.22 218 ASP A CA 1
ATOM 1712 C C . ASP A 1 218 ? 9.127 -36.168 -1.236 1.00 55.22 218 ASP A C 1
ATOM 1714 O O . ASP A 1 218 ? 8.703 -37.320 -1.123 1.00 55.22 218 ASP A O 1
ATOM 1718 N N . ASN A 1 219 ? 10.427 -35.897 -1.061 1.00 49.59 219 ASN A N 1
ATOM 1719 C CA . ASN A 1 219 ? 11.420 -36.895 -0.645 1.00 49.59 219 ASN A CA 1
ATOM 1720 C C . ASN A 1 219 ? 11.405 -37.214 0.867 1.00 49.59 219 ASN A C 1
ATOM 1722 O O . ASN A 1 219 ? 11.818 -38.310 1.248 1.00 49.59 219 ASN A O 1
ATOM 1726 N N . ASN A 1 220 ? 10.929 -36.313 1.735 1.00 46.28 220 ASN A N 1
ATOM 1727 C CA . ASN A 1 220 ? 10.865 -36.553 3.186 1.00 46.28 220 ASN A CA 1
ATOM 1728 C C . ASN A 1 220 ? 9.701 -37.481 3.572 1.00 46.28 220 ASN A C 1
ATOM 1730 O O . ASN A 1 220 ? 9.883 -38.379 4.397 1.00 46.28 220 ASN A O 1
ATOM 1734 N N . ASP A 1 221 ? 8.538 -37.329 2.933 1.00 48.09 221 ASP A N 1
ATOM 1735 C CA . ASP A 1 221 ? 7.353 -38.165 3.200 1.00 48.09 221 ASP A CA 1
ATOM 1736 C C . ASP A 1 221 ? 7.545 -39.640 2.782 1.00 48.09 221 ASP A C 1
ATOM 1738 O O . ASP A 1 221 ? 6.817 -40.526 3.229 1.00 48.09 221 ASP A O 1
ATOM 1742 N N . ASN A 1 222 ? 8.570 -39.934 1.974 1.00 42.47 222 ASN A N 1
ATOM 1743 C CA . ASN A 1 222 ? 8.915 -41.288 1.532 1.00 42.47 222 ASN A CA 1
ATOM 1744 C C . ASN A 1 222 ? 9.836 -42.067 2.498 1.00 42.47 222 ASN A C 1
ATOM 1746 O O . ASN A 1 222 ? 10.141 -43.228 2.225 1.00 42.47 222 ASN A O 1
ATOM 1750 N N . ASN A 1 223 ? 10.275 -41.483 3.623 1.00 38.59 223 ASN A N 1
ATOM 1751 C CA . ASN A 1 223 ? 11.260 -42.108 4.527 1.00 38.59 223 ASN A CA 1
ATOM 1752 C C . ASN A 1 223 ? 10.738 -42.402 5.954 1.00 38.59 223 ASN A C 1
ATOM 1754 O O . ASN A 1 223 ? 11.520 -42.572 6.888 1.00 38.59 223 ASN A O 1
ATOM 1758 N N . THR A 1 224 ? 9.415 -42.466 6.142 1.00 40.34 224 THR A N 1
ATOM 1759 C CA . THR A 1 224 ? 8.759 -42.651 7.458 1.00 40.34 224 THR A CA 1
ATOM 1760 C C . THR A 1 224 ? 7.790 -43.842 7.519 1.00 40.34 224 THR A C 1
ATOM 1762 O O . THR A 1 224 ? 6.890 -43.873 8.353 1.00 40.34 224 THR A O 1
ATOM 1765 N N . ASN A 1 225 ? 7.993 -44.872 6.687 1.00 37.88 225 ASN A N 1
ATOM 1766 C CA . ASN A 1 225 ? 7.244 -46.136 6.757 1.00 37.88 225 ASN A CA 1
ATOM 1767 C C . ASN A 1 225 ? 8.145 -47.365 6.554 1.00 37.88 225 ASN A C 1
ATOM 1769 O O . ASN A 1 225 ? 8.185 -47.951 5.474 1.00 37.88 225 ASN A O 1
ATOM 1773 N N . ASN A 1 226 ? 8.868 -47.770 7.605 1.00 39.44 226 ASN A N 1
ATOM 1774 C CA . ASN A 1 226 ? 9.489 -49.099 7.662 1.00 39.44 226 ASN A CA 1
ATOM 1775 C C . ASN A 1 226 ? 9.795 -49.560 9.101 1.00 39.44 226 ASN A C 1
ATOM 1777 O O . ASN A 1 226 ? 10.930 -49.888 9.434 1.00 39.44 226 ASN A O 1
ATOM 1781 N N . ASP A 1 227 ? 8.774 -49.608 9.963 1.00 36.53 227 ASP A N 1
ATOM 1782 C CA . ASP A 1 227 ? 8.849 -50.428 11.178 1.00 36.53 227 ASP A CA 1
ATOM 1783 C C . ASP A 1 227 ? 7.462 -50.877 11.685 1.00 36.53 227 ASP A C 1
ATOM 1785 O O . ASP A 1 227 ? 6.445 -50.257 11.391 1.00 36.53 227 ASP A O 1
ATOM 1789 N N . SER A 1 228 ? 7.439 -51.940 12.495 1.00 34.62 228 SER A N 1
ATOM 1790 C CA . SER A 1 228 ? 6.271 -52.461 13.242 1.00 34.62 228 SER A CA 1
ATOM 1791 C C . SER A 1 228 ? 5.096 -53.118 12.479 1.00 34.62 228 SER A C 1
ATOM 1793 O O . SER A 1 228 ? 3.976 -52.625 12.449 1.00 34.62 228 SER A O 1
ATOM 1795 N N . LYS A 1 229 ? 5.341 -54.379 12.094 1.00 33.12 229 LYS A N 1
ATOM 1796 C CA . LYS A 1 229 ? 4.523 -55.574 12.432 1.00 33.12 229 LYS A CA 1
ATOM 1797 C C . LYS A 1 229 ? 3.032 -55.638 12.052 1.00 33.12 229 LYS A C 1
ATOM 1799 O O . LYS A 1 229 ? 2.159 -55.002 12.630 1.00 33.12 229 LYS A O 1
ATOM 1804 N N . SER A 1 230 ? 2.746 -56.672 11.265 1.00 30.39 230 SER A N 1
ATOM 1805 C CA . SER A 1 230 ? 1.460 -57.368 11.197 1.00 30.39 230 SER A CA 1
ATOM 1806 C C . SER A 1 230 ? 0.898 -57.788 12.564 1.00 30.39 230 SER A C 1
ATOM 1808 O O . SER A 1 230 ? 1.613 -58.396 13.362 1.00 30.39 230 SER A O 1
ATOM 1810 N N . ASN A 1 231 ? -0.418 -57.658 12.730 1.00 28.72 231 ASN A N 1
ATOM 1811 C CA . ASN A 1 231 ? -1.250 -58.778 13.179 1.00 28.72 231 ASN A CA 1
ATOM 1812 C C . ASN A 1 231 ? -2.682 -58.618 12.650 1.00 28.72 231 ASN A C 1
ATOM 1814 O O . ASN A 1 231 ? -3.221 -57.515 12.608 1.00 28.72 231 ASN A O 1
ATOM 1818 N N . SER A 1 232 ? -3.282 -59.726 12.229 1.00 30.81 232 SER A N 1
ATOM 1819 C CA . SER A 1 232 ? -4.692 -59.817 11.846 1.00 30.81 232 SER A CA 1
ATOM 1820 C C . SER A 1 232 ? -5.564 -60.117 13.060 1.00 30.81 232 SER A C 1
ATOM 1822 O O . SER A 1 232 ? -5.144 -60.923 13.884 1.00 30.81 232 SER A O 1
ATOM 1824 N N . ASP A 1 233 ? -6.808 -59.636 13.080 1.00 28.16 233 ASP A N 1
ATOM 1825 C CA . ASP A 1 233 ? -7.918 -60.484 13.532 1.00 28.16 233 ASP A CA 1
ATOM 1826 C C . ASP A 1 233 ? -9.284 -60.028 12.994 1.00 28.16 233 ASP A C 1
ATOM 1828 O O . ASP A 1 233 ? -9.484 -58.862 12.651 1.00 28.16 233 ASP A O 1
ATOM 1832 N N . ASN A 1 234 ? -10.221 -60.975 12.887 1.00 28.70 234 ASN A N 1
ATOM 1833 C CA . ASN A 1 234 ? -11.579 -60.748 12.380 1.00 28.70 234 ASN A CA 1
ATOM 1834 C C . ASN A 1 234 ? -12.571 -60.427 13.508 1.00 28.70 234 ASN A C 1
ATOM 1836 O O . ASN A 1 234 ? -12.555 -61.075 14.551 1.00 28.70 234 ASN A O 1
ATOM 1840 N N . SER A 1 235 ? -13.567 -59.580 13.235 1.00 30.58 235 SER A N 1
ATOM 1841 C CA . SER A 1 235 ? -14.916 -59.750 13.805 1.00 30.58 235 SER A CA 1
ATOM 1842 C C . SER A 1 235 ? -15.982 -59.102 12.912 1.00 30.58 235 SER A C 1
ATOM 1844 O O . SER A 1 235 ? -15.661 -58.269 12.065 1.00 30.58 235 SER A O 1
ATOM 1846 N N . SER A 1 236 ? -17.238 -59.544 13.035 1.00 28.22 236 SER A N 1
ATOM 1847 C CA . SER A 1 236 ? -18.287 -59.289 12.042 1.00 28.22 236 SER A CA 1
ATOM 1848 C C . SER A 1 236 ? -19.658 -58.939 12.637 1.00 28.22 236 SER A C 1
ATOM 1850 O O . SER A 1 236 ? -20.241 -59.696 13.410 1.00 28.22 236 SER A O 1
ATOM 1852 N N . SER A 1 237 ? -20.225 -57.827 12.171 1.00 29.70 237 SER A N 1
ATOM 1853 C CA . SER A 1 237 ? -21.669 -57.544 12.099 1.00 29.70 237 SER A CA 1
ATOM 1854 C C . SER A 1 237 ? -21.862 -56.384 11.100 1.00 29.70 237 SER A C 1
ATOM 1856 O O . SER A 1 237 ? -21.012 -55.507 11.019 1.00 29.70 237 SER A O 1
ATOM 1858 N N . SER A 1 238 ? -22.825 -56.349 10.173 1.00 27.55 238 SER A N 1
ATOM 1859 C CA . SER A 1 238 ? -24.207 -56.855 10.119 1.00 27.55 238 SER A CA 1
ATOM 1860 C C . SER A 1 238 ? -25.198 -56.062 10.972 1.00 27.55 238 SER A C 1
ATOM 1862 O O . SER A 1 238 ? -25.442 -56.418 12.124 1.00 27.55 238 SER A O 1
ATOM 1864 N N . HIS A 1 239 ? -25.818 -55.043 10.363 1.00 29.91 239 HIS A N 1
ATOM 1865 C CA . HIS A 1 239 ? -27.276 -54.850 10.377 1.00 29.91 239 HIS A CA 1
ATOM 1866 C C . HIS A 1 239 ? -27.733 -53.961 9.204 1.00 29.91 239 HIS A C 1
ATOM 1868 O O . HIS A 1 239 ? -27.007 -53.067 8.774 1.00 29.91 239 HIS A O 1
ATOM 1874 N N . ASN A 1 240 ? -28.941 -54.220 8.694 1.00 28.34 240 ASN A N 1
ATOM 1875 C CA . ASN A 1 240 ? -29.584 -53.458 7.616 1.00 28.34 240 ASN A CA 1
ATOM 1876 C C . ASN A 1 240 ? -30.510 -52.367 8.186 1.00 28.34 240 ASN A C 1
ATOM 1878 O O . ASN A 1 240 ? -30.950 -52.484 9.330 1.00 28.34 240 ASN A O 1
ATOM 1882 N N . ASN A 1 241 ? -30.922 -51.402 7.351 1.00 29.83 241 ASN A N 1
ATOM 1883 C CA . ASN A 1 241 ? -32.341 -51.277 6.961 1.00 29.83 241 ASN A CA 1
ATOM 1884 C C . ASN A 1 241 ? -32.584 -50.236 5.850 1.00 29.83 241 ASN A C 1
ATOM 1886 O O . ASN A 1 241 ? -31.959 -49.180 5.816 1.00 29.83 241 ASN A O 1
ATOM 1890 N N . ASP A 1 242 ? -33.542 -50.542 4.970 1.00 27.89 242 ASP A N 1
ATOM 1891 C CA . ASP A 1 242 ? -34.049 -49.675 3.898 1.00 27.89 242 ASP A CA 1
ATOM 1892 C C . ASP A 1 242 ? -35.141 -48.699 4.368 1.00 27.89 242 ASP A C 1
ATOM 1894 O O . ASP A 1 242 ? -35.963 -49.058 5.213 1.00 27.89 242 ASP A O 1
ATOM 1898 N N . SER A 1 243 ? -35.244 -47.536 3.705 1.00 30.45 243 SER A N 1
ATOM 1899 C CA . SER A 1 243 ? -36.476 -46.917 3.136 1.00 30.45 243 SER A CA 1
ATOM 1900 C C . SER A 1 243 ? -36.125 -45.516 2.584 1.00 30.45 243 SER A C 1
ATOM 1902 O O . SER A 1 243 ? -35.359 -44.800 3.215 1.00 30.45 243 SER A O 1
ATOM 1904 N N . LYS A 1 244 ? -36.480 -45.083 1.360 1.00 28.27 244 LYS A N 1
ATOM 1905 C CA . LYS A 1 244 ? -37.810 -44.910 0.717 1.00 28.27 244 LYS A CA 1
ATOM 1906 C C . LYS A 1 244 ? -38.745 -43.941 1.470 1.00 28.27 244 LYS A C 1
ATOM 1908 O O . LYS A 1 244 ? -38.871 -44.061 2.677 1.00 28.27 244 LYS A O 1
ATOM 1913 N N . SER A 1 245 ? -39.509 -43.042 0.839 1.00 28.00 245 SER A N 1
ATOM 1914 C CA . SER A 1 245 ? -39.513 -42.440 -0.521 1.00 28.00 245 SER A CA 1
ATOM 1915 C C . SER A 1 245 ? -40.645 -41.388 -0.598 1.00 28.00 245 SER A C 1
ATOM 1917 O O . SER A 1 245 ? -41.582 -41.515 0.187 1.00 28.00 245 SER A O 1
ATOM 1919 N N . ASN A 1 246 ? -40.605 -40.470 -1.586 1.00 25.69 246 ASN A N 1
ATOM 1920 C CA . ASN A 1 246 ? -41.616 -39.467 -2.044 1.00 25.69 246 ASN A CA 1
ATOM 1921 C C . ASN A 1 246 ? -41.073 -38.023 -1.956 1.00 25.69 246 ASN A C 1
ATOM 1923 O O . ASN A 1 246 ? -40.446 -37.670 -0.965 1.00 25.69 246 ASN A O 1
ATOM 1927 N N . ASN A 1 247 ? -41.100 -37.217 -3.029 1.00 26.78 247 ASN A N 1
ATOM 1928 C CA . ASN A 1 247 ? -42.251 -36.607 -3.737 1.00 26.78 247 ASN A CA 1
ATOM 1929 C C . ASN A 1 247 ? -42.989 -35.601 -2.823 1.00 26.78 247 ASN A C 1
ATOM 1931 O O . ASN A 1 247 ? -43.338 -35.939 -1.699 1.00 26.78 247 ASN A O 1
ATOM 1935 N N . ASN A 1 248 ? -43.274 -34.367 -3.252 1.00 25.89 248 ASN A N 1
ATOM 1936 C CA . ASN A 1 248 ? -43.931 -34.060 -4.527 1.00 25.89 248 ASN A CA 1
ATOM 1937 C C . ASN A 1 248 ? -43.552 -32.693 -5.145 1.00 25.89 248 ASN A C 1
ATOM 1939 O O . ASN A 1 248 ? -43.039 -31.811 -4.461 1.00 25.89 248 ASN A O 1
ATOM 1943 N N . SER A 1 249 ? -43.871 -32.517 -6.429 1.00 29.64 249 SER A N 1
ATOM 1944 C CA . SER A 1 249 ? -43.737 -31.262 -7.187 1.00 29.64 249 SER A CA 1
ATOM 1945 C C . SER A 1 249 ? -44.951 -30.339 -7.012 1.00 29.64 249 SER A C 1
ATOM 1947 O O . SER A 1 249 ? -46.045 -30.819 -6.717 1.00 29.64 249 SER A O 1
ATOM 1949 N N . ASN A 1 250 ? -44.806 -29.048 -7.342 1.00 25.89 250 ASN A N 1
ATOM 1950 C CA . ASN A 1 250 ? -45.856 -28.325 -8.074 1.00 25.89 250 ASN A CA 1
ATOM 1951 C C . ASN A 1 250 ? -45.286 -27.139 -8.880 1.00 25.89 250 ASN A C 1
ATOM 1953 O O . ASN A 1 250 ? -44.170 -26.696 -8.617 1.00 25.89 250 ASN A O 1
ATOM 1957 N N . SER A 1 251 ? -46.039 -26.664 -9.873 1.00 27.36 251 SER A N 1
ATOM 1958 C CA . SER A 1 251 ? -45.622 -25.673 -10.882 1.00 27.36 251 SER A CA 1
ATOM 1959 C C . SER A 1 251 ? -46.599 -24.483 -10.981 1.00 27.36 251 SER A C 1
ATOM 1961 O O . SER A 1 251 ? -47.470 -24.343 -10.122 1.00 27.36 251 SER A O 1
ATOM 1963 N N . ASN A 1 252 ? -46.485 -23.704 -12.072 1.00 26.73 252 ASN A N 1
ATOM 1964 C CA . ASN A 1 252 ? -47.407 -22.663 -12.572 1.00 26.73 252 ASN A CA 1
ATOM 1965 C C . ASN A 1 252 ? -47.115 -21.231 -12.043 1.00 26.73 252 ASN A C 1
ATOM 1967 O O . ASN A 1 252 ? -46.794 -21.076 -10.869 1.00 26.73 252 ASN A O 1
ATOM 1971 N N . ASN A 1 253 ? -47.232 -20.146 -12.829 1.00 26.89 253 ASN A N 1
ATOM 1972 C CA . ASN A 1 253 ? -47.477 -20.009 -14.282 1.00 26.89 253 ASN A CA 1
ATOM 1973 C C . ASN A 1 253 ? -47.155 -18.573 -14.785 1.00 26.89 253 ASN A C 1
ATOM 1975 O O . ASN A 1 253 ? -47.153 -17.660 -13.965 1.00 26.89 253 ASN A O 1
ATOM 1979 N N . ASP A 1 254 ? -47.030 -18.416 -16.116 1.00 26.27 254 ASP A N 1
ATOM 1980 C CA . ASP A 1 254 ? -47.261 -17.195 -16.939 1.00 26.27 254 ASP A CA 1
ATOM 1981 C C . ASP A 1 254 ? -46.387 -15.930 -16.643 1.00 26.27 254 ASP A C 1
ATOM 1983 O O . ASP A 1 254 ? -45.720 -15.843 -15.618 1.00 26.27 254 ASP A O 1
ATOM 1987 N N . ASP A 1 255 ? -46.235 -14.916 -17.515 1.00 27.94 255 ASP A N 1
ATOM 1988 C CA . ASP A 1 255 ? -46.894 -14.600 -18.801 1.00 27.94 255 ASP A CA 1
ATOM 1989 C C . ASP A 1 255 ? -45.954 -13.834 -19.794 1.00 27.94 255 ASP A C 1
ATOM 1991 O O . ASP A 1 255 ? -44.733 -13.831 -19.633 1.00 27.94 255 ASP A O 1
ATOM 1995 N N . ASN A 1 256 ? -46.506 -13.204 -20.845 1.00 26.44 256 ASN A N 1
ATOM 1996 C CA . ASN A 1 256 ? -45.834 -12.743 -22.077 1.00 26.44 256 ASN A CA 1
ATOM 1997 C C . ASN A 1 256 ? -46.330 -11.311 -22.499 1.00 26.44 256 ASN A C 1
ATOM 1999 O O . ASN A 1 256 ? -47.258 -10.802 -21.879 1.00 26.44 256 ASN A O 1
ATOM 2003 N N . ASN A 1 257 ? -45.860 -10.572 -23.530 1.00 24.36 257 ASN A N 1
ATOM 2004 C CA . ASN A 1 257 ? -44.780 -10.723 -24.530 1.00 24.36 257 ASN A CA 1
ATOM 2005 C C . ASN A 1 257 ? -44.443 -9.369 -25.242 1.00 24.36 257 ASN A C 1
ATOM 2007 O O . ASN A 1 257 ? -45.311 -8.505 -25.269 1.00 24.36 257 ASN A O 1
ATOM 2011 N N . ILE A 1 258 ? -43.297 -9.296 -25.955 1.00 25.52 258 ILE A N 1
ATOM 2012 C CA . ILE A 1 258 ? -43.018 -8.496 -27.197 1.00 25.52 258 ILE A CA 1
ATOM 2013 C C . ILE A 1 258 ? -43.057 -6.931 -27.183 1.00 25.52 258 ILE A C 1
ATOM 2015 O O . ILE A 1 258 ? -43.918 -6.333 -26.562 1.00 25.52 258 ILE A O 1
ATOM 2019 N N . ASP A 1 259 ? -42.111 -6.320 -27.936 1.00 24.98 259 ASP A N 1
ATOM 2020 C CA . ASP A 1 259 ? -42.000 -5.008 -28.656 1.00 24.98 259 ASP A CA 1
ATOM 2021 C C . ASP A 1 259 ? -42.904 -3.773 -28.298 1.00 24.98 259 ASP A C 1
ATOM 2023 O O . ASP A 1 259 ? -44.010 -3.898 -27.799 1.00 24.98 259 ASP A O 1
ATOM 2027 N N . ASN A 1 260 ? -42.591 -2.495 -28.606 1.00 23.73 260 ASN A N 1
ATOM 2028 C CA . ASN A 1 260 ? -41.827 -1.914 -29.729 1.00 23.73 260 ASN A CA 1
ATOM 2029 C C . ASN A 1 260 ? -41.466 -0.402 -29.519 1.00 23.73 260 ASN A C 1
ATOM 2031 O O . ASN A 1 260 ? -41.839 0.202 -28.521 1.00 23.73 260 ASN A O 1
ATOM 2035 N N . SER A 1 261 ? -40.792 0.191 -30.520 1.00 25.45 261 SER A N 1
ATOM 2036 C CA . SER A 1 261 ? -40.530 1.617 -30.885 1.00 25.45 261 SER A CA 1
ATOM 2037 C C . SER A 1 261 ? -41.485 2.742 -30.358 1.00 25.45 261 SER A C 1
ATOM 2039 O O . SER A 1 261 ? -42.637 2.465 -30.051 1.00 25.45 261 SER A O 1
ATOM 2041 N N . ASN A 1 262 ? -41.166 4.060 -30.358 1.00 25.11 262 ASN A N 1
ATOM 2042 C CA . ASN A 1 262 ? -40.575 4.817 -31.484 1.00 25.11 262 ASN A CA 1
ATOM 2043 C C . ASN A 1 262 ? -40.155 6.309 -31.233 1.00 25.11 262 ASN A C 1
ATOM 2045 O O . ASN A 1 262 ? -40.483 6.912 -30.218 1.00 25.11 262 ASN A O 1
ATOM 2049 N N . HIS A 1 263 ? -39.477 6.876 -32.247 1.00 28.47 263 HIS A N 1
ATOM 2050 C CA . HIS A 1 263 ? -39.100 8.269 -32.602 1.00 28.47 263 HIS A CA 1
ATOM 2051 C C . HIS A 1 263 ? -39.581 9.527 -31.829 1.00 28.47 263 HIS A C 1
ATOM 2053 O O . HIS A 1 263 ? -40.771 9.762 -31.626 1.00 28.47 263 HIS A O 1
ATOM 2059 N N . ASN A 1 264 ? -38.664 10.504 -31.741 1.00 24.03 264 ASN A N 1
ATOM 2060 C CA . ASN A 1 264 ? -38.862 11.854 -32.310 1.00 24.03 264 ASN A CA 1
ATOM 2061 C C . ASN A 1 264 ? -37.495 12.505 -32.636 1.00 24.03 264 ASN A C 1
ATOM 2063 O O . ASN A 1 264 ? -36.464 11.953 -32.252 1.00 24.03 264 ASN A O 1
ATOM 2067 N N . SER A 1 265 ? -37.447 13.630 -33.369 1.00 26.45 265 SER A N 1
ATOM 2068 C CA . SER A 1 265 ? -36.167 14.226 -33.822 1.00 26.45 265 SER A CA 1
ATOM 2069 C C . SER A 1 265 ? -36.285 15.648 -34.389 1.00 26.45 265 SER A C 1
ATOM 2071 O O . SER A 1 265 ? -37.260 15.906 -35.083 1.00 26.45 265 SER A O 1
ATOM 2073 N N . ASN A 1 266 ? -35.273 16.508 -34.174 1.00 24.36 266 ASN A N 1
ATOM 2074 C CA . ASN A 1 266 ? -34.967 17.767 -34.900 1.00 24.36 266 ASN A CA 1
ATOM 2075 C C . ASN A 1 266 ? -33.575 18.280 -34.423 1.00 24.36 266 ASN A C 1
ATOM 2077 O O . ASN A 1 266 ? -33.278 18.149 -33.242 1.00 24.36 266 ASN A O 1
ATOM 2081 N N . SER A 1 267 ? -32.593 18.686 -35.250 1.00 26.64 267 SER A N 1
ATOM 2082 C CA . SER A 1 267 ? -32.513 19.794 -36.240 1.00 26.64 267 SER A CA 1
ATOM 2083 C C . SER A 1 267 ? -32.516 21.192 -35.582 1.00 26.64 267 SER A C 1
ATOM 2085 O O . SER A 1 267 ? -33.392 21.430 -34.760 1.00 26.64 267 SER A O 1
ATOM 2087 N N . SER A 1 268 ? -31.682 22.191 -35.921 1.00 25.75 268 SER A N 1
ATOM 2088 C CA . SER A 1 268 ? -30.502 22.343 -36.824 1.00 25.75 268 SER A CA 1
ATOM 2089 C C . SER A 1 268 ? -29.810 23.714 -36.488 1.00 25.75 268 SER A C 1
ATOM 2091 O O . SER A 1 268 ? -30.192 24.294 -35.479 1.00 25.75 268 SER A O 1
ATOM 2093 N N . SER A 1 269 ? -28.823 24.347 -37.161 1.00 26.34 269 SER A N 1
ATOM 2094 C CA . SER A 1 269 ? -28.100 24.197 -38.450 1.00 26.34 269 SER A CA 1
ATOM 2095 C C . SER A 1 269 ? -26.783 25.049 -38.453 1.00 26.34 269 SER A C 1
ATOM 2097 O O . SER A 1 269 ? -26.483 25.643 -37.427 1.00 26.34 269 SER A O 1
ATOM 2099 N N . HIS A 1 270 ? -26.049 25.118 -39.588 1.00 26.22 270 HIS A N 1
ATOM 2100 C CA . HIS A 1 270 ? -25.146 26.191 -40.121 1.00 26.22 270 HIS A CA 1
ATOM 2101 C C . HIS A 1 270 ? -24.372 27.150 -39.164 1.00 26.22 270 HIS A C 1
ATOM 2103 O O . HIS A 1 270 ? -24.942 27.771 -38.277 1.00 26.22 270 HIS A O 1
ATOM 2109 N N . ASN A 1 271 ? -23.091 27.477 -39.419 1.00 26.23 271 ASN A N 1
ATOM 2110 C CA . ASN A 1 271 ? -22.690 28.292 -40.586 1.00 26.23 271 ASN A CA 1
ATOM 2111 C C . ASN A 1 271 ? -21.178 28.236 -40.956 1.00 26.23 271 ASN A C 1
ATOM 2113 O O . ASN A 1 271 ? -20.359 27.733 -40.193 1.00 26.23 271 ASN A O 1
ATOM 2117 N N . ASN A 1 272 ? -20.814 28.789 -42.123 1.00 26.92 272 ASN A N 1
ATOM 2118 C CA . ASN A 1 272 ? -19.442 28.855 -42.670 1.00 26.92 272 ASN A CA 1
ATOM 2119 C C . ASN A 1 272 ? -18.594 30.034 -42.134 1.00 26.92 272 ASN A C 1
ATOM 2121 O O . ASN A 1 272 ? -19.130 31.090 -41.806 1.00 26.92 272 ASN A O 1
ATOM 2125 N N . GLY A 1 273 ? -17.260 29.905 -42.198 1.00 25.33 273 GLY A N 1
ATOM 2126 C CA . GLY A 1 273 ? -16.297 31.007 -42.031 1.00 25.33 273 GLY A CA 1
ATOM 2127 C C . GLY A 1 273 ? -14.909 30.654 -42.592 1.00 25.33 273 GLY A C 1
ATOM 2128 O O . GLY A 1 273 ? -14.351 29.626 -42.228 1.00 25.33 273 GLY A O 1
ATOM 2129 N N . ASN A 1 274 ? -14.360 31.472 -43.499 1.00 26.09 274 ASN A N 1
ATOM 2130 C CA . ASN A 1 274 ? -13.149 31.168 -44.282 1.00 26.09 274 ASN A CA 1
ATOM 2131 C C . ASN A 1 274 ? -12.198 32.382 -44.353 1.00 26.09 274 ASN A C 1
ATOM 2133 O O . ASN A 1 274 ? -12.668 33.468 -44.682 1.00 26.09 274 ASN A O 1
ATOM 2137 N N . SER A 1 275 ? -10.886 32.201 -44.127 1.00 28.28 275 SER A N 1
ATOM 2138 C CA . SER A 1 275 ? -9.826 33.043 -44.722 1.00 28.28 275 SER A CA 1
ATOM 2139 C C . SER A 1 275 ? -8.411 32.475 -44.526 1.00 28.28 275 SER A C 1
ATOM 2141 O O . SER A 1 275 ? -8.037 32.052 -43.437 1.00 28.28 275 SER A O 1
ATOM 2143 N N . ASN A 1 276 ? -7.591 32.600 -45.572 1.00 27.05 276 ASN A N 1
ATOM 2144 C CA . ASN A 1 276 ? -6.138 32.400 -45.561 1.00 27.05 276 ASN A CA 1
ATOM 2145 C C . ASN A 1 276 ? -5.400 33.469 -44.729 1.00 27.05 276 ASN A C 1
ATOM 2147 O O . ASN A 1 276 ? -5.833 34.627 -44.717 1.00 27.05 276 ASN A O 1
ATOM 2151 N N . HIS A 1 277 ? -4.177 33.154 -44.277 1.00 29.75 277 HIS A N 1
ATOM 2152 C CA . HIS A 1 277 ? -3.002 33.901 -44.758 1.00 29.75 277 HIS A CA 1
ATOM 2153 C C . HIS A 1 277 ? -1.687 33.105 -44.709 1.00 29.75 277 HIS A C 1
ATOM 2155 O O . HIS A 1 277 ? -1.502 32.229 -43.870 1.00 29.75 277 HIS A O 1
ATOM 2161 N N . ASN A 1 278 ? -0.776 33.436 -45.629 1.00 27.39 278 ASN A N 1
ATOM 2162 C CA . ASN A 1 278 ? 0.566 32.859 -45.735 1.00 27.39 278 ASN A CA 1
ATOM 2163 C C . ASN A 1 278 ? 1.568 33.634 -44.860 1.00 27.39 278 ASN A C 1
ATOM 2165 O O . ASN A 1 278 ? 1.440 34.853 -44.744 1.00 27.39 278 ASN A O 1
ATOM 2169 N N . ASN A 1 279 ? 2.661 32.993 -44.428 1.00 27.56 279 ASN A N 1
ATOM 2170 C CA . ASN A 1 279 ? 3.949 33.198 -45.113 1.00 27.56 279 ASN A CA 1
ATOM 2171 C C . ASN A 1 279 ? 5.082 32.278 -44.636 1.00 27.56 279 ASN A C 1
ATOM 2173 O O . ASN A 1 279 ? 5.068 31.742 -43.532 1.00 27.56 279 ASN A O 1
ATOM 2177 N N . ASN A 1 280 ? 6.071 32.121 -45.517 1.00 27.97 280 ASN A N 1
ATOM 2178 C CA . ASN A 1 280 ? 7.318 31.404 -45.262 1.00 27.97 280 ASN A CA 1
ATOM 2179 C C . ASN A 1 280 ? 8.234 32.190 -44.307 1.00 27.97 280 ASN A C 1
ATOM 2181 O O . ASN A 1 280 ? 8.178 33.418 -44.265 1.00 27.97 280 ASN A O 1
ATOM 2185 N N . ASN A 1 281 ? 9.218 31.504 -43.720 1.00 29.23 281 ASN A N 1
ATOM 2186 C CA . ASN A 1 281 ? 10.599 31.747 -44.148 1.00 29.23 281 ASN A CA 1
ATOM 2187 C C . ASN A 1 281 ? 11.506 30.541 -43.883 1.00 29.23 281 ASN A C 1
ATOM 2189 O O . ASN A 1 281 ? 11.355 29.826 -42.899 1.00 29.23 281 ASN A O 1
ATOM 2193 N N . ASN A 1 282 ? 12.435 30.337 -44.813 1.00 27.70 282 ASN A N 1
ATOM 2194 C CA . ASN A 1 282 ? 13.471 29.309 -44.801 1.00 27.70 282 ASN A CA 1
ATOM 2195 C C . ASN A 1 282 ? 14.825 29.987 -44.521 1.00 27.70 282 ASN A C 1
ATOM 2197 O O . ASN A 1 282 ? 14.935 31.178 -44.808 1.00 27.70 282 ASN A O 1
ATOM 2201 N N . ILE A 1 283 ? 15.809 29.237 -44.006 1.00 29.80 283 ILE A N 1
ATOM 2202 C CA . ILE A 1 283 ? 17.283 29.459 -43.968 1.00 29.80 283 ILE A CA 1
ATOM 2203 C C . ILE A 1 283 ? 17.792 28.563 -42.820 1.00 29.80 283 ILE A C 1
ATOM 2205 O O . ILE A 1 283 ? 17.348 28.694 -41.684 1.00 29.80 283 ILE A O 1
ATOM 2209 N N . ASP A 1 284 ? 18.463 27.446 -43.108 1.00 28.84 284 ASP A N 1
ATOM 2210 C CA . ASP A 1 284 ? 19.906 27.328 -43.397 1.00 28.84 284 ASP A CA 1
ATOM 2211 C C . ASP A 1 284 ? 20.821 27.831 -42.262 1.00 28.84 284 ASP A C 1
ATOM 2213 O O . ASP A 1 284 ? 20.611 28.897 -41.702 1.00 28.84 284 ASP A O 1
ATOM 2217 N N . SER A 1 285 ? 21.945 27.194 -41.933 1.00 28.64 285 SER A N 1
ATOM 2218 C CA . SER A 1 285 ? 22.401 25.800 -42.086 1.00 28.64 285 SER A CA 1
ATOM 2219 C C . SER A 1 285 ? 23.711 25.665 -41.292 1.00 28.64 285 SER A C 1
ATOM 2221 O O . SER A 1 285 ? 24.414 26.662 -41.118 1.00 28.64 285 SER A O 1
ATOM 2223 N N . ASN A 1 286 ? 24.097 24.456 -40.857 1.00 26.88 286 ASN A N 1
ATOM 2224 C CA . ASN A 1 286 ? 25.475 23.973 -41.049 1.00 26.88 286 ASN A CA 1
ATOM 2225 C C . ASN A 1 286 ? 25.692 22.510 -40.641 1.00 26.88 286 ASN A C 1
ATOM 2227 O O . ASN A 1 286 ? 24.970 21.945 -39.825 1.00 26.88 286 ASN A O 1
ATOM 2231 N N . LYS A 1 287 ? 26.737 21.917 -41.224 1.00 29.09 287 LYS A N 1
ATOM 2232 C CA . LYS A 1 287 ? 27.233 20.569 -40.923 1.00 29.09 287 LYS A CA 1
ATOM 2233 C C . LYS A 1 287 ? 28.378 20.643 -39.911 1.00 29.09 287 LYS A C 1
ATOM 2235 O O . LYS A 1 287 ? 29.163 21.588 -39.959 1.00 29.09 287 LYS A O 1
ATOM 2240 N N . LYS A 1 288 ? 28.617 19.543 -39.195 1.00 28.44 288 LYS A N 1
ATOM 2241 C CA . LYS A 1 288 ? 29.937 18.893 -39.240 1.00 28.44 288 LYS A CA 1
ATOM 2242 C C . LYS A 1 288 ? 29.833 17.395 -38.963 1.00 28.44 288 LYS A C 1
ATOM 2244 O O . LYS A 1 288 ? 28.915 16.945 -38.287 1.00 28.44 288 LYS A O 1
ATOM 2249 N N . SER A 1 289 ? 30.739 16.652 -39.582 1.00 26.94 289 SER A N 1
ATOM 2250 C CA . SER A 1 289 ? 30.984 15.230 -39.361 1.00 26.94 289 SER A CA 1
ATOM 2251 C C . SER A 1 289 ? 31.828 15.020 -38.100 1.00 26.94 289 SER A C 1
ATOM 2253 O O . SER A 1 289 ? 32.417 15.972 -37.595 1.00 26.94 289 SER A O 1
ATOM 2255 N N . ASP A 1 290 ? 31.930 13.777 -37.629 1.00 27.66 290 ASP A N 1
ATOM 2256 C CA . ASP A 1 290 ? 33.135 12.974 -37.894 1.00 27.66 290 ASP A CA 1
ATOM 2257 C C . ASP A 1 290 ? 32.845 11.475 -37.701 1.00 27.66 290 ASP A C 1
ATOM 2259 O O . ASP A 1 290 ? 31.719 11.087 -37.384 1.00 27.66 290 ASP A O 1
ATOM 2263 N N . SER A 1 291 ? 33.800 10.626 -38.084 1.00 29.50 291 SER A N 1
ATOM 2264 C CA . SER A 1 291 ? 33.531 9.267 -38.567 1.00 29.50 291 SER A CA 1
ATOM 2265 C C . SER A 1 291 ? 33.972 8.138 -37.633 1.00 29.50 291 SER A C 1
ATOM 2267 O O . SER A 1 291 ? 35.064 8.175 -37.078 1.00 29.50 291 SER A O 1
ATOM 2269 N N . SER A 1 292 ? 33.132 7.100 -37.588 1.00 28.42 292 SER A N 1
ATOM 2270 C CA . SER A 1 292 ? 33.430 5.670 -37.387 1.00 28.42 292 SER A CA 1
ATOM 2271 C C . SER A 1 292 ? 34.851 5.236 -36.997 1.00 28.42 292 SER A C 1
ATOM 2273 O O . SER A 1 292 ? 35.809 5.480 -37.731 1.00 28.42 292 SER A O 1
ATOM 2275 N N . ASN A 1 293 ? 34.924 4.326 -36.023 1.00 27.02 293 ASN A N 1
ATOM 2276 C CA . ASN A 1 293 ? 35.841 3.193 -36.134 1.00 27.02 293 ASN A CA 1
ATOM 2277 C C . ASN A 1 293 ? 35.174 1.916 -35.593 1.00 27.02 293 ASN A C 1
ATOM 2279 O O . ASN A 1 293 ? 34.631 1.926 -34.490 1.00 27.02 293 ASN A O 1
ATOM 2283 N N . HIS A 1 294 ? 35.190 0.834 -36.373 1.00 31.02 294 HIS A N 1
ATOM 2284 C CA . HIS A 1 294 ? 34.862 -0.508 -35.881 1.00 31.02 294 HIS A CA 1
ATOM 2285 C C . HIS A 1 294 ? 36.115 -1.140 -35.267 1.00 31.02 294 HIS A C 1
ATOM 2287 O O . HIS A 1 294 ? 37.221 -0.915 -35.749 1.00 31.02 294 HIS A O 1
ATOM 2293 N N . ASN A 1 295 ? 35.921 -2.019 -34.288 1.00 29.95 295 ASN A N 1
ATOM 2294 C CA . ASN A 1 295 ? 36.729 -3.226 -34.148 1.00 29.95 295 ASN A CA 1
ATOM 2295 C C . ASN A 1 295 ? 35.839 -4.341 -33.594 1.00 29.95 295 ASN A C 1
ATOM 2297 O O . ASN A 1 295 ? 34.925 -4.073 -32.815 1.00 29.95 295 ASN A O 1
ATOM 2301 N N . HIS A 1 296 ? 36.082 -5.560 -34.063 1.00 31.97 296 HIS A N 1
ATOM 2302 C CA . HIS A 1 296 ? 35.298 -6.748 -33.740 1.00 31.97 296 HIS A CA 1
ATOM 2303 C C . HIS A 1 296 ? 35.924 -7.526 -32.569 1.00 31.97 296 HIS A C 1
ATOM 2305 O O . HIS A 1 296 ? 37.120 -7.410 -32.313 1.00 31.97 296 HIS A O 1
ATOM 2311 N N . ASP A 1 297 ? 35.089 -8.352 -31.942 1.00 33.00 297 ASP A N 1
ATOM 2312 C CA . ASP A 1 297 ? 35.419 -9.574 -31.199 1.00 33.00 297 ASP A CA 1
ATOM 2313 C C . ASP A 1 297 ? 36.363 -9.479 -29.987 1.00 33.00 297 ASP A C 1
ATOM 2315 O O . ASP A 1 297 ? 37.587 -9.423 -30.100 1.00 33.00 297 ASP A O 1
ATOM 2319 N N . ASN A 1 298 ? 35.769 -9.638 -28.799 1.00 29.73 298 ASN A N 1
ATOM 2320 C CA . ASN A 1 298 ? 36.119 -10.723 -27.868 1.00 29.73 298 ASN A CA 1
ATOM 2321 C C . ASN A 1 298 ? 34.995 -10.901 -26.823 1.00 29.73 298 ASN A C 1
ATOM 2323 O O . ASN A 1 298 ? 35.190 -10.683 -25.628 1.00 29.73 298 ASN A O 1
ATOM 2327 N N . ASP A 1 299 ? 33.803 -11.297 -27.279 1.00 36.75 299 ASP A N 1
ATOM 2328 C CA . ASP A 1 299 ? 32.748 -11.774 -26.378 1.00 36.75 299 ASP A CA 1
ATOM 2329 C C . ASP A 1 299 ? 33.105 -13.175 -25.862 1.00 36.75 299 ASP A C 1
ATOM 2331 O O . ASP A 1 299 ? 33.093 -14.146 -26.620 1.00 36.75 299 ASP A O 1
ATOM 2335 N N . ASN A 1 300 ? 33.410 -13.294 -24.567 1.00 35.47 300 ASN A N 1
ATOM 2336 C CA . ASN A 1 300 ? 33.374 -14.575 -23.863 1.00 35.47 300 ASN A CA 1
ATOM 2337 C C . ASN A 1 300 ? 33.216 -14.396 -22.344 1.00 35.47 300 ASN A C 1
ATOM 2339 O O . ASN A 1 300 ? 33.855 -13.540 -21.739 1.00 35.47 300 ASN A O 1
ATOM 2343 N N . ASP A 1 301 ? 32.371 -15.245 -21.752 1.00 42.16 301 ASP A N 1
ATOM 2344 C CA . ASP A 1 301 ? 32.230 -15.517 -20.313 1.00 42.16 301 ASP A CA 1
ATOM 2345 C C . ASP A 1 301 ? 32.291 -14.323 -19.333 1.00 42.16 301 ASP A C 1
ATOM 2347 O O . ASP A 1 301 ? 33.234 -14.176 -18.557 1.00 42.16 301 ASP A O 1
ATOM 2351 N N . ASN A 1 302 ? 31.203 -13.544 -19.254 1.00 33.62 302 ASN A N 1
ATOM 2352 C CA . ASN A 1 302 ? 30.859 -12.807 -18.022 1.00 33.62 302 ASN A CA 1
ATOM 2353 C C . ASN A 1 302 ? 29.349 -12.555 -17.808 1.00 33.62 302 ASN A C 1
ATOM 2355 O O . ASN A 1 302 ? 28.966 -11.639 -17.088 1.00 33.62 302 ASN A O 1
ATOM 2359 N N . ASN A 1 303 ? 28.470 -13.382 -18.394 1.00 36.00 303 ASN A N 1
ATOM 2360 C CA . ASN A 1 303 ? 27.022 -13.317 -18.147 1.00 36.00 303 ASN A CA 1
ATOM 2361 C C . ASN A 1 303 ? 26.528 -14.533 -17.342 1.00 36.00 303 ASN A C 1
ATOM 2363 O O . ASN A 1 303 ? 25.930 -15.467 -17.877 1.00 36.00 303 ASN A O 1
ATOM 2367 N N . LYS A 1 304 ? 26.826 -14.526 -16.039 1.00 37.03 304 LYS A N 1
ATOM 2368 C CA . LYS A 1 304 ? 26.214 -15.393 -15.022 1.00 37.03 304 LYS A CA 1
ATOM 2369 C C . LYS A 1 304 ? 25.731 -14.492 -13.888 1.00 37.03 304 LYS A C 1
ATOM 2371 O O . LYS A 1 304 ? 26.459 -13.591 -13.487 1.00 37.03 304 LYS A O 1
ATOM 2376 N N . ASN A 1 305 ? 24.518 -14.748 -13.399 1.00 34.31 305 ASN A N 1
ATOM 2377 C CA . ASN A 1 305 ? 23.774 -13.916 -12.444 1.00 34.31 305 ASN A CA 1
ATOM 2378 C C . ASN A 1 305 ? 23.274 -12.574 -13.018 1.00 34.31 305 ASN A C 1
ATOM 2380 O O . ASN A 1 305 ? 23.418 -11.520 -12.404 1.00 34.31 305 ASN A O 1
ATOM 2384 N N . SER A 1 306 ? 22.585 -12.622 -14.160 1.00 39.19 306 SER A N 1
ATOM 2385 C CA . SER A 1 306 ? 21.443 -11.723 -14.345 1.00 39.19 306 SER A CA 1
ATOM 2386 C C . SER A 1 306 ? 20.302 -12.226 -13.449 1.00 39.19 306 SER A C 1
ATOM 2388 O O . SER A 1 306 ? 19.583 -13.146 -13.845 1.00 39.19 306 SER A O 1
ATOM 2390 N N . ASP A 1 307 ? 20.168 -11.686 -12.235 1.00 52.84 307 ASP A N 1
ATOM 2391 C CA . ASP A 1 307 ? 19.063 -12.048 -11.337 1.00 52.84 307 ASP A CA 1
ATOM 2392 C C . ASP A 1 307 ? 17.721 -11.803 -12.040 1.00 52.84 307 ASP A C 1
ATOM 2394 O O . ASP A 1 307 ? 17.448 -10.688 -12.505 1.00 52.84 307 ASP A O 1
ATOM 2398 N N . ASP A 1 308 ? 16.876 -12.838 -12.128 1.00 61.53 308 ASP A N 1
ATOM 2399 C CA . ASP A 1 308 ? 15.588 -12.719 -12.806 1.00 61.53 308 ASP A CA 1
ATOM 2400 C C . ASP A 1 308 ? 14.586 -11.919 -11.963 1.00 61.53 308 ASP A C 1
ATOM 2402 O O . ASP A 1 308 ? 13.734 -12.447 -11.237 1.00 61.53 308 ASP A O 1
ATOM 2406 N N . ASN A 1 309 ? 14.666 -10.601 -12.143 1.00 67.75 309 ASN A N 1
ATOM 2407 C CA . ASN A 1 309 ? 13.740 -9.618 -11.607 1.00 67.75 309 ASN A CA 1
ATOM 2408 C C . ASN A 1 309 ? 12.283 -9.831 -12.072 1.00 67.75 309 ASN A C 1
ATOM 2410 O O . ASN A 1 309 ? 11.409 -9.123 -11.568 1.00 67.75 309 ASN A O 1
ATOM 2414 N N . SER A 1 310 ? 11.965 -10.764 -12.984 1.00 71.88 310 SER A N 1
ATOM 2415 C CA . SER A 1 310 ? 10.575 -11.172 -13.243 1.00 71.88 310 SER A CA 1
ATOM 2416 C C . SER A 1 310 ? 9.971 -11.887 -12.025 1.00 71.88 310 SER A C 1
ATOM 2418 O O . SER A 1 310 ? 8.864 -11.550 -11.605 1.00 71.88 310 SER A O 1
ATOM 2420 N N . SER A 1 311 ? 10.745 -12.771 -11.385 1.00 81.62 311 SER A N 1
ATOM 2421 C CA . SER A 1 311 ? 10.313 -13.612 -10.260 1.00 81.62 311 SER A CA 1
ATOM 2422 C C . SER A 1 311 ? 10.194 -12.875 -8.917 1.00 81.62 311 SER A C 1
ATOM 2424 O O . SER A 1 311 ? 9.544 -13.360 -7.989 1.00 81.62 311 SER A O 1
ATOM 2426 N N . HIS A 1 312 ? 10.816 -11.700 -8.800 1.00 92.25 312 HIS A N 1
ATOM 2427 C CA . HIS A 1 312 ? 10.813 -10.885 -7.588 1.00 92.25 312 HIS A CA 1
ATOM 2428 C C . HIS A 1 312 ? 9.435 -10.272 -7.295 1.00 92.25 312 HIS A C 1
ATOM 2430 O O . HIS A 1 312 ? 8.771 -9.719 -8.177 1.00 92.25 312 HIS A O 1
ATOM 2436 N N . ARG A 1 313 ? 9.040 -10.303 -6.017 1.00 95.31 313 ARG A N 1
ATOM 2437 C CA . ARG A 1 313 ? 7.802 -9.699 -5.512 1.00 95.31 313 ARG A CA 1
ATOM 2438 C C . ARG A 1 313 ? 8.044 -8.258 -5.084 1.00 95.31 313 ARG A C 1
ATOM 2440 O O . ARG A 1 313 ? 8.635 -8.014 -4.030 1.00 95.31 313 ARG A O 1
ATOM 2447 N N . TYR A 1 314 ? 7.515 -7.318 -5.848 1.00 97.25 314 TYR A N 1
ATOM 2448 C CA . TYR A 1 314 ? 7.558 -5.894 -5.547 1.00 97.25 314 TYR A CA 1
ATOM 2449 C C . TYR A 1 314 ? 6.244 -5.405 -4.934 1.00 97.25 314 TYR A C 1
ATOM 2451 O O . TYR A 1 314 ? 5.154 -5.832 -5.327 1.00 97.25 314 TYR A O 1
ATOM 2459 N N . ALA A 1 315 ? 6.357 -4.487 -3.979 1.00 98.31 315 ALA A N 1
ATOM 2460 C CA . ALA A 1 315 ? 5.235 -3.785 -3.370 1.00 98.31 315 ALA A CA 1
ATOM 2461 C C . ALA A 1 315 ? 5.642 -2.344 -3.045 1.00 98.31 315 ALA A C 1
ATOM 2463 O O . ALA A 1 315 ? 6.720 -2.116 -2.491 1.00 98.31 315 ALA A O 1
ATOM 2464 N N . PHE A 1 316 ? 4.779 -1.381 -3.362 1.00 98.75 316 PHE A N 1
ATOM 2465 C CA . PHE A 1 316 ? 4.935 0.005 -2.934 1.00 98.75 316 PHE A CA 1
ATOM 2466 C C . PHE A 1 316 ? 3.898 0.316 -1.856 1.00 98.75 316 PHE A C 1
ATOM 2468 O O . PHE A 1 316 ? 2.697 0.268 -2.114 1.00 98.75 316 PHE A O 1
ATOM 2475 N N . THR A 1 317 ? 4.364 0.593 -0.642 1.00 98.75 317 THR A N 1
ATOM 2476 C CA . THR A 1 317 ? 3.526 0.902 0.519 1.00 98.75 317 THR A CA 1
ATOM 2477 C C . THR A 1 317 ? 3.566 2.397 0.809 1.00 98.75 317 THR A C 1
ATOM 2479 O O . THR A 1 317 ? 4.641 2.992 0.825 1.00 98.75 317 THR A O 1
ATOM 2482 N N . VAL A 1 318 ? 2.408 2.987 1.097 1.00 98.69 318 VAL A N 1
ATOM 2483 C CA . VAL A 1 318 ? 2.254 4.362 1.580 1.00 98.69 318 VAL A CA 1
ATOM 2484 C C . VAL A 1 318 ? 1.386 4.332 2.835 1.00 98.69 318 VAL A C 1
ATOM 2486 O O . VAL A 1 318 ? 0.306 3.746 2.835 1.00 98.69 318 VAL A O 1
ATOM 2489 N N . TRP A 1 319 ? 1.855 4.948 3.914 1.00 98.00 319 TRP A N 1
ATOM 2490 C CA . TRP A 1 319 ? 1.114 5.111 5.159 1.00 98.00 319 TRP A CA 1
ATOM 2491 C C . TRP A 1 319 ? 0.613 6.548 5.257 1.00 98.00 319 TRP A C 1
ATOM 2493 O O . TRP A 1 319 ? 1.390 7.466 5.533 1.00 98.00 319 TRP A O 1
ATOM 2503 N N . LEU A 1 320 ? -0.689 6.733 5.051 1.00 97.81 320 LEU A N 1
ATOM 2504 C CA . LEU A 1 320 ? -1.360 8.009 5.259 1.00 97.81 320 LEU A CA 1
ATOM 2505 C C . LEU A 1 320 ? -1.444 8.261 6.769 1.00 97.81 320 LEU A C 1
ATOM 2507 O O . LEU A 1 320 ? -1.883 7.388 7.532 1.00 97.81 320 LEU A O 1
ATOM 2511 N N . THR A 1 321 ? -1.035 9.451 7.207 1.00 96.31 321 THR A N 1
ATOM 2512 C CA . THR A 1 321 ? -1.200 9.864 8.606 1.00 96.31 321 THR A CA 1
ATOM 2513 C C . THR A 1 321 ? -2.495 10.640 8.813 1.00 96.31 321 THR A C 1
ATOM 2515 O O . THR A 1 321 ? -3.079 11.153 7.860 1.00 96.31 321 THR A O 1
ATOM 2518 N N . SER A 1 322 ? -2.951 10.712 10.061 1.00 95.56 322 SER A N 1
ATOM 2519 C CA . SER A 1 322 ? -4.081 11.548 10.469 1.00 95.56 322 SER A CA 1
ATOM 2520 C C . SER A 1 322 ? -3.610 12.696 11.357 1.00 95.56 322 SER A C 1
ATOM 2522 O O . SER A 1 322 ? -2.825 12.494 12.286 1.00 95.56 322 SER A O 1
ATOM 2524 N N . GLU A 1 323 ? -4.162 13.881 11.122 1.00 93.88 323 GLU A N 1
ATOM 2525 C CA . GLU A 1 323 ? -3.946 15.071 11.947 1.00 93.88 323 GLU A CA 1
ATOM 2526 C C . GLU A 1 323 ? -4.859 15.072 13.191 1.00 93.88 323 GLU A C 1
ATOM 2528 O O . GLU A 1 323 ? -4.565 15.744 14.184 1.00 93.88 323 GLU A O 1
ATOM 2533 N N . ASN A 1 324 ? -5.922 14.252 13.213 1.00 92.94 324 ASN A N 1
ATOM 2534 C CA . ASN A 1 324 ? -6.699 14.001 14.425 1.00 92.94 324 ASN A CA 1
ATOM 2535 C C . ASN A 1 324 ? -6.027 12.938 15.312 1.00 92.94 324 ASN A C 1
ATOM 2537 O O . ASN A 1 324 ? -6.294 11.737 15.226 1.00 92.94 324 ASN A O 1
ATOM 2541 N N . LEU A 1 325 ? -5.205 13.391 16.261 1.00 87.81 325 LEU A N 1
ATOM 2542 C CA . LEU A 1 325 ? -4.569 12.520 17.261 1.00 87.81 325 LEU A CA 1
ATOM 2543 C C . LEU A 1 325 ? -5.567 11.661 18.073 1.00 87.81 325 LEU A C 1
ATOM 2545 O O . LEU A 1 325 ? -5.180 10.637 18.634 1.00 87.81 325 LEU A O 1
ATOM 2549 N N . GLY A 1 326 ? -6.849 12.042 18.123 1.00 87.75 326 GLY A N 1
ATOM 2550 C CA . GLY A 1 326 ? -7.911 11.293 18.794 1.00 87.75 326 GLY A CA 1
ATOM 2551 C C . GLY A 1 326 ? -8.421 10.055 18.044 1.00 87.75 326 GLY A C 1
ATOM 2552 O O . GLY A 1 326 ? -9.074 9.225 18.674 1.00 87.75 326 GLY A O 1
ATOM 2553 N N . CYS A 1 327 ? -8.137 9.895 16.743 1.00 86.88 327 CYS A N 1
ATOM 2554 C CA . CYS A 1 327 ? -8.613 8.752 15.948 1.00 86.88 327 CYS A CA 1
ATOM 2555 C C . CYS A 1 327 ? -7.518 7.735 15.570 1.00 86.88 327 CYS A C 1
ATOM 2557 O O . CYS A 1 327 ? -7.833 6.703 14.973 1.00 86.88 327 CYS A O 1
ATOM 2559 N N . ILE A 1 328 ? -6.245 8.007 15.892 1.00 88.81 328 ILE A N 1
ATOM 2560 C CA . ILE A 1 328 ? -5.088 7.202 15.449 1.00 88.81 328 ILE A CA 1
ATOM 2561 C C . ILE A 1 328 ? -5.220 5.737 15.878 1.00 88.81 328 ILE A C 1
ATOM 2563 O O . ILE A 1 328 ? -5.098 4.851 15.041 1.00 88.81 328 ILE A O 1
ATOM 2567 N N . VAL A 1 329 ? -5.527 5.499 17.159 1.00 86.31 329 VAL A N 1
ATOM 2568 C CA . VAL A 1 329 ? -5.799 4.172 17.736 1.00 86.31 329 VAL A CA 1
ATOM 2569 C C . VAL A 1 329 ? -6.920 4.299 18.765 1.00 86.31 329 VAL A C 1
ATOM 2571 O O . VAL A 1 329 ? -6.715 4.914 19.817 1.00 86.31 329 VAL A O 1
ATOM 2574 N N . ASP A 1 330 ? -8.084 3.684 18.530 1.00 83.44 330 ASP A N 1
ATOM 2575 C CA . ASP A 1 330 ? -9.126 3.648 19.564 1.00 83.44 330 ASP A CA 1
ATOM 2576 C C . ASP A 1 330 ? -8.835 2.569 20.616 1.00 83.44 330 ASP A C 1
ATOM 2578 O O . ASP A 1 330 ? -9.213 1.403 20.506 1.00 83.44 330 ASP A O 1
ATOM 2582 N N . ARG A 1 331 ? -8.185 2.992 21.701 1.00 82.62 331 ARG A N 1
ATOM 2583 C CA . ARG A 1 331 ? -7.850 2.141 22.853 1.00 82.62 331 ARG A CA 1
ATOM 2584 C C . ARG A 1 331 ? -9.070 1.662 23.662 1.00 82.62 331 ARG A C 1
ATOM 2586 O O . ARG A 1 331 ? -8.884 0.911 24.620 1.00 82.62 331 ARG A O 1
ATOM 2593 N N . ARG A 1 332 ? -10.286 2.112 23.324 1.00 82.62 332 ARG A N 1
ATOM 2594 C CA . ARG A 1 332 ? -11.566 1.700 23.934 1.00 82.62 332 ARG A CA 1
ATOM 2595 C C . ARG A 1 332 ? -12.245 0.566 23.160 1.00 82.62 332 ARG A C 1
ATOM 2597 O O . ARG A 1 332 ? -13.192 -0.018 23.680 1.00 82.62 332 ARG A O 1
ATOM 2604 N N . ASP A 1 333 ? -11.783 0.268 21.945 1.00 83.19 333 ASP A N 1
ATOM 2605 C CA . ASP A 1 333 ? -12.267 -0.852 21.140 1.00 83.19 333 ASP A CA 1
ATOM 2606 C C . ASP A 1 333 ? -12.114 -2.173 21.931 1.00 83.19 333 ASP A C 1
ATOM 2608 O O . ASP A 1 333 ? -11.001 -2.485 22.374 1.00 83.19 333 ASP A O 1
ATOM 2612 N N . PRO A 1 334 ? -13.187 -2.971 22.118 1.00 83.31 334 PRO A N 1
ATOM 2613 C CA . PRO A 1 334 ? -13.122 -4.242 22.843 1.00 83.31 334 PRO A CA 1
ATOM 2614 C C . PRO A 1 334 ? -12.047 -5.210 22.324 1.00 83.31 334 PRO A C 1
ATOM 2616 O O . PRO A 1 334 ? -11.454 -5.951 23.109 1.00 83.31 334 PRO A O 1
ATOM 2619 N N . GLN A 1 335 ? -11.751 -5.183 21.022 1.00 82.62 335 GLN A N 1
ATOM 2620 C CA . GLN A 1 335 ? -10.748 -6.037 20.387 1.00 82.62 335 GLN A CA 1
ATOM 2621 C C . GLN A 1 335 ? -9.327 -5.454 20.423 1.00 82.62 335 GLN A C 1
ATOM 2623 O O . GLN A 1 335 ? -8.383 -6.171 20.088 1.00 82.62 335 GLN A O 1
ATOM 2628 N N . PHE A 1 336 ? -9.118 -4.215 20.889 1.00 83.69 336 PHE A N 1
ATOM 2629 C CA . PHE A 1 336 ? -7.787 -3.593 20.974 1.00 83.69 336 PHE A CA 1
ATOM 2630 C C . PHE A 1 336 ? -6.775 -4.479 21.721 1.00 83.69 336 PHE A C 1
ATOM 2632 O O . PHE A 1 336 ? -5.663 -4.710 21.247 1.00 83.69 336 PHE A O 1
ATOM 2639 N N . ARG A 1 337 ? -7.172 -5.061 22.862 1.00 82.56 337 ARG A N 1
ATOM 2640 C CA . ARG A 1 337 ? -6.306 -5.969 23.638 1.00 82.56 337 ARG A CA 1
ATOM 2641 C C . ARG A 1 337 ? -5.993 -7.279 22.915 1.00 82.56 337 ARG A C 1
ATOM 2643 O O . ARG A 1 337 ? -4.905 -7.814 23.104 1.00 82.56 337 ARG A O 1
ATOM 2650 N N . LEU A 1 338 ? -6.906 -7.764 22.077 1.00 81.19 338 LEU A N 1
ATOM 2651 C CA . LEU A 1 338 ? -6.721 -8.979 21.289 1.00 81.19 338 LEU A CA 1
ATOM 2652 C C . LEU A 1 338 ? -5.805 -8.732 20.076 1.00 81.19 338 LEU A C 1
ATOM 2654 O O . LEU A 1 338 ? -4.965 -9.574 19.775 1.00 81.19 338 LEU A O 1
ATOM 2658 N N . ARG A 1 339 ? -5.861 -7.542 19.455 1.00 83.12 339 ARG A N 1
ATOM 2659 C CA . ARG A 1 339 ? -4.873 -7.112 18.443 1.00 83.12 339 ARG A CA 1
ATOM 2660 C C . ARG A 1 339 ? -3.459 -7.060 19.014 1.00 83.12 339 ARG A C 1
ATOM 2662 O O . ARG A 1 339 ? -2.545 -7.619 18.416 1.00 83.12 339 ARG A O 1
ATOM 2669 N N . LEU A 1 340 ? -3.287 -6.454 20.194 1.00 76.69 340 LEU A N 1
ATOM 2670 C CA . LEU A 1 340 ? -1.987 -6.395 20.877 1.00 76.69 340 LEU A CA 1
ATOM 2671 C C . LEU A 1 340 ? -1.415 -7.791 21.182 1.00 76.69 340 LEU A C 1
ATOM 2673 O O . LEU A 1 340 ? -0.207 -7.982 21.091 1.00 76.69 340 LEU A O 1
ATOM 2677 N N . ALA A 1 341 ? -2.267 -8.770 21.501 1.00 75.38 341 ALA A N 1
ATOM 2678 C CA . ALA A 1 341 ? -1.858 -10.156 21.749 1.00 75.38 341 ALA A CA 1
ATOM 2679 C C . ALA A 1 341 ? -1.458 -10.934 20.475 1.00 75.38 341 ALA A C 1
ATOM 2681 O O . ALA A 1 341 ? -0.929 -12.038 20.579 1.00 75.38 341 ALA A O 1
ATOM 2682 N N . HIS A 1 342 ? -1.702 -10.378 19.284 1.00 69.88 342 HIS A N 1
ATOM 2683 C CA . HIS A 1 342 ? -1.260 -10.935 18.003 1.00 69.88 342 HIS A CA 1
ATOM 2684 C C . HIS A 1 342 ? 0.009 -10.288 17.441 1.00 69.88 342 HIS A C 1
ATOM 2686 O O . HIS A 1 342 ? 0.465 -10.695 16.372 1.00 69.88 342 HIS A O 1
ATOM 2692 N N . PHE A 1 343 ? 0.594 -9.316 18.143 1.00 60.78 343 PHE A N 1
ATOM 2693 C CA . PHE A 1 343 ? 1.981 -8.942 17.895 1.00 60.78 343 PHE A CA 1
ATOM 2694 C C . PHE A 1 343 ? 2.905 -10.107 18.303 1.00 60.78 343 PHE A C 1
ATOM 2696 O O . PHE A 1 343 ? 2.537 -10.852 19.218 1.00 60.78 343 PHE A O 1
ATOM 2703 N N . PRO A 1 344 ? 4.086 -10.299 17.685 1.00 49.88 344 PRO A N 1
ATOM 2704 C CA . PRO A 1 344 ? 4.948 -11.422 18.031 1.00 49.88 344 PRO A CA 1
ATOM 2705 C C . PRO A 1 344 ? 5.381 -11.322 19.496 1.00 49.88 344 PRO A C 1
ATOM 2707 O O . PRO A 1 344 ? 6.067 -10.378 19.898 1.00 49.88 344 PRO A O 1
ATOM 2710 N N . SER A 1 345 ? 4.969 -12.294 20.312 1.00 38.88 345 SER A N 1
ATOM 2711 C CA . SER A 1 345 ? 5.517 -12.471 21.654 1.00 38.88 345 SER A CA 1
ATOM 2712 C C . SER A 1 345 ? 7.013 -12.733 21.526 1.00 38.88 345 SER A C 1
ATOM 2714 O O . SER A 1 345 ? 7.384 -13.629 20.772 1.00 38.88 345 SER A O 1
ATOM 2716 N N . LYS A 1 346 ? 7.840 -11.970 22.253 1.00 37.03 346 LYS A N 1
ATOM 2717 C CA . LYS A 1 346 ? 9.311 -12.033 22.196 1.00 37.03 346 LYS A CA 1
ATOM 2718 C C . LYS A 1 346 ? 9.803 -13.487 22.191 1.00 37.03 346 LYS A C 1
ATOM 2720 O O . LYS A 1 346 ? 9.596 -14.195 23.178 1.00 37.03 346 LYS A O 1
ATOM 2725 N N . SER A 1 347 ? 10.407 -13.890 21.074 1.00 29.70 347 SER A N 1
ATOM 2726 C CA . SER A 1 347 ? 10.841 -15.252 20.743 1.00 29.70 347 SER A CA 1
ATOM 2727 C C . SER A 1 347 ? 12.302 -15.251 20.321 1.00 29.70 347 SER A C 1
ATOM 2729 O O . SER A 1 347 ? 12.572 -14.550 19.317 1.00 29.70 347 SER A O 1
#